Protein AF-A0A3N5V815-F1 (afdb_monomer_lite)

Sequence (294 aa):
MSTIVTRAGKGSALTYAEVDSNFTNLNTDKYQSGSTASLASLTLASALPVLSGGTGTTTSTGSGSVVFSTSPTLVTPLLGTPTSGNFSTGTFTWPTFNQNTTGTAAKWTTARTLAGNSVDGSANVAFANKFIVQGTTDTGLSGAQFLGALGTGIVKNTTTTGVLSIAVAADFPTLNQNTTGTAAGLSATLVATSGGTGQSSYAVGDLLYASTTTALSKLADVATGNALISGGVGVAPAWGKIGLTTHVSGTLPVANGGTGITSLGAGVATWLGTPSSANLLAAMTDETGTGSLV

pLDDT: mean 72.58, std 16.82, range [38.97, 98.06]

Structure (mmCIF, N/CA/C/O backbone):
data_AF-A0A3N5V815-F1
#
_entry.id   AF-A0A3N5V815-F1
#
loop_
_atom_site.group_PDB
_atom_site.id
_atom_site.type_symbol
_atom_site.label_atom_id
_atom_site.label_alt_id
_atom_site.label_comp_id
_atom_site.label_asym_id
_atom_site.label_entity_id
_atom_site.label_seq_id
_atom_site.pdbx_PDB_ins_code
_atom_site.Cartn_x
_atom_site.Cartn_y
_atom_site.Cartn_z
_atom_site.occupancy
_atom_site.B_iso_or_equiv
_atom_site.auth_seq_id
_atom_site.auth_comp_id
_atom_site.auth_asym_id
_atom_site.auth_atom_id
_atom_site.pdbx_PDB_model_num
ATOM 1 N N . MET A 1 1 ? 93.634 25.849 -139.599 1.00 53.88 1 MET A N 1
ATOM 2 C CA . MET A 1 1 ? 94.522 26.764 -138.856 1.00 53.88 1 MET A CA 1
ATOM 3 C C . MET A 1 1 ? 93.846 28.130 -138.831 1.00 53.88 1 MET A C 1
ATOM 5 O O . MET A 1 1 ? 93.850 28.815 -139.839 1.00 53.88 1 MET A O 1
ATOM 9 N N . SER A 1 2 ? 93.141 28.452 -137.746 1.00 38.97 2 SER A N 1
ATOM 10 C CA . SER A 1 2 ? 92.684 29.808 -137.416 1.00 38.97 2 SER A CA 1
ATOM 11 C C . SER A 1 2 ? 92.410 29.852 -135.912 1.00 38.97 2 SER A C 1
ATOM 13 O O . SER A 1 2 ? 91.960 28.873 -135.321 1.00 38.97 2 SER A O 1
ATOM 15 N N . THR A 1 3 ? 92.826 30.955 -135.322 1.00 39.38 3 THR A N 1
ATOM 16 C CA . THR A 1 3 ? 93.300 31.156 -133.956 1.00 39.38 3 THR A CA 1
ATOM 17 C C . THR A 1 3 ? 92.185 31.157 -132.907 1.00 39.38 3 THR A C 1
ATOM 19 O O . THR A 1 3 ? 91.185 31.854 -133.058 1.00 39.38 3 THR A O 1
ATOM 22 N N . ILE A 1 4 ? 92.389 30.430 -131.801 1.00 48.47 4 ILE A N 1
ATOM 23 C CA . ILE A 1 4 ? 91.631 30.617 -130.555 1.00 48.47 4 ILE A CA 1
ATOM 24 C C . ILE A 1 4 ? 92.023 31.985 -129.989 1.00 48.47 4 ILE A C 1
ATOM 26 O O . ILE A 1 4 ? 93.146 32.184 -129.528 1.00 48.47 4 ILE A O 1
ATOM 30 N N . VAL A 1 5 ? 91.096 32.936 -130.064 1.00 45.97 5 VAL A N 1
ATOM 31 C CA . VAL A 1 5 ? 91.230 34.269 -129.474 1.00 45.97 5 VAL A CA 1
ATOM 32 C C . VAL A 1 5 ? 90.951 34.161 -127.976 1.00 45.97 5 VAL A C 1
ATOM 34 O O . VAL A 1 5 ? 89.823 33.929 -127.542 1.00 45.97 5 VAL A O 1
ATOM 37 N N . THR A 1 6 ? 92.001 34.318 -127.174 1.00 47.00 6 THR A N 1
ATOM 38 C CA . THR A 1 6 ? 91.923 34.518 -125.726 1.00 47.00 6 THR A CA 1
ATOM 39 C C . THR A 1 6 ? 91.212 35.836 -125.417 1.00 47.00 6 THR A C 1
ATOM 41 O O . THR A 1 6 ? 91.511 36.869 -126.016 1.00 47.00 6 THR A O 1
ATOM 44 N N . ARG A 1 7 ? 90.264 35.797 -124.474 1.00 54.78 7 ARG A N 1
ATOM 45 C CA . ARG A 1 7 ? 89.456 36.945 -124.035 1.00 54.78 7 ARG A CA 1
ATOM 46 C C . ARG A 1 7 ? 90.357 38.093 -123.560 1.00 54.78 7 ARG A C 1
ATOM 48 O O . ARG A 1 7 ? 91.302 37.877 -122.806 1.00 54.78 7 ARG A O 1
ATOM 55 N N . ALA A 1 8 ? 90.049 39.298 -124.031 1.00 45.53 8 ALA A N 1
ATOM 56 C CA . ALA A 1 8 ? 90.837 40.508 -123.839 1.00 45.53 8 ALA A CA 1
ATOM 57 C C . ALA A 1 8 ? 91.117 40.816 -122.355 1.00 45.53 8 ALA A C 1
ATOM 59 O O . ALA A 1 8 ? 90.190 40.873 -121.548 1.00 45.53 8 ALA A O 1
ATOM 60 N N . GLY A 1 9 ? 92.391 41.070 -122.029 1.00 54.91 9 GLY A N 1
ATOM 61 C CA . GLY A 1 9 ? 92.762 41.839 -120.837 1.00 54.91 9 GLY A CA 1
ATOM 62 C C . GLY A 1 9 ? 93.705 41.214 -119.803 1.00 54.91 9 GLY A C 1
ATOM 63 O O . GLY A 1 9 ? 93.871 41.841 -118.763 1.00 54.91 9 GLY A O 1
ATOM 64 N N . LYS A 1 10 ? 94.345 40.051 -120.023 1.00 45.69 10 LYS A N 1
ATOM 65 C CA . LYS A 1 10 ? 95.418 39.549 -119.128 1.00 45.69 10 LYS A CA 1
ATOM 66 C C . LYS A 1 10 ? 96.510 38.776 -119.880 1.00 45.69 10 LYS A C 1
ATOM 68 O O . LYS A 1 10 ? 96.259 37.706 -120.420 1.00 45.69 10 LYS A O 1
ATOM 73 N N . GLY A 1 11 ? 97.732 39.310 -119.883 1.00 57.69 11 GLY A N 1
ATOM 74 C CA . GLY A 1 11 ? 98.932 38.691 -120.457 1.00 57.69 11 GLY A CA 1
ATOM 75 C C . GLY A 1 11 ? 99.670 37.763 -119.490 1.00 57.69 11 GLY A C 1
ATOM 76 O O . GLY A 1 11 ? 100.867 37.940 -119.302 1.00 57.69 11 GLY A O 1
ATOM 77 N N . SER A 1 12 ? 98.970 36.814 -118.859 1.00 58.09 12 SER A N 1
ATOM 78 C CA . SER A 1 12 ? 99.536 35.617 -118.203 1.00 58.09 12 SER A CA 1
ATOM 79 C C . SER A 1 12 ? 98.411 34.629 -117.865 1.00 58.09 12 SER A C 1
ATOM 81 O O . SER A 1 12 ? 97.316 35.046 -117.482 1.00 58.09 12 SER A O 1
ATOM 83 N N . ALA A 1 13 ? 98.661 33.328 -118.043 1.00 55.66 13 ALA A N 1
ATOM 84 C CA . ALA A 1 13 ? 97.730 32.264 -117.669 1.00 55.66 13 ALA A CA 1
ATOM 85 C C . ALA A 1 13 ? 97.576 32.216 -116.140 1.00 55.66 13 ALA A C 1
ATOM 87 O O . ALA A 1 13 ? 98.580 32.247 -115.433 1.00 55.66 13 ALA A O 1
ATOM 88 N N . LEU A 1 14 ? 96.337 32.142 -115.643 1.00 49.44 14 LEU A N 1
ATOM 89 C CA . LEU A 1 14 ? 96.064 31.996 -114.211 1.00 49.44 14 LEU A CA 1
ATOM 90 C C . LEU A 1 14 ? 96.695 30.694 -113.712 1.00 49.44 14 LEU A C 1
ATOM 92 O O . LEU A 1 14 ? 96.420 29.616 -114.245 1.00 49.44 14 LEU A O 1
ATOM 96 N N . THR A 1 15 ? 97.557 30.804 -112.709 1.00 56.69 15 THR A N 1
ATOM 97 C CA . THR A 1 15 ? 98.166 29.647 -112.052 1.00 56.69 15 THR A CA 1
ATOM 98 C C . THR A 1 15 ? 97.130 28.980 -111.140 1.00 56.69 15 THR A C 1
ATOM 100 O O . THR A 1 15 ? 96.210 29.637 -110.657 1.00 56.69 15 THR A O 1
ATOM 103 N N . TYR A 1 16 ? 97.242 27.671 -110.885 1.00 53.97 16 TYR A N 1
ATOM 104 C CA . TYR A 1 16 ? 96.294 26.922 -110.032 1.00 53.97 16 TYR A CA 1
ATOM 105 C C . TYR A 1 16 ? 96.103 27.540 -108.627 1.00 53.97 16 TYR A C 1
ATOM 107 O O . TYR A 1 16 ? 95.085 27.294 -107.990 1.00 53.97 16 TYR A O 1
ATOM 115 N N . ALA A 1 17 ? 97.041 28.375 -108.169 1.00 52.12 17 ALA A N 1
ATOM 116 C CA . ALA A 1 17 ? 96.975 29.095 -106.899 1.00 52.12 17 ALA A CA 1
ATOM 117 C C . ALA A 1 17 ? 96.075 30.351 -106.925 1.00 52.12 17 ALA A C 1
ATOM 119 O O . ALA A 1 17 ? 95.665 30.832 -105.875 1.00 52.12 17 ALA A O 1
ATOM 120 N N . GLU A 1 18 ? 95.728 30.883 -108.101 1.00 51.41 18 GLU A N 1
ATOM 121 C CA . GLU A 1 18 ? 94.927 32.114 -108.243 1.00 51.41 18 GLU A CA 1
ATOM 122 C C . GLU A 1 18 ? 93.434 31.837 -108.491 1.00 51.41 18 GLU A C 1
ATOM 124 O O . GLU A 1 18 ? 92.628 32.763 -108.585 1.00 51.41 18 GLU A O 1
ATOM 129 N N . VAL A 1 19 ? 93.049 30.559 -108.575 1.00 52.72 19 VAL A N 1
ATOM 130 C CA . VAL A 1 19 ? 91.650 30.119 -108.687 1.00 52.72 19 VAL A CA 1
ATOM 131 C C . VAL A 1 19 ? 90.985 30.003 -107.300 1.00 52.72 19 VAL A C 1
ATOM 133 O O . VAL A 1 19 ? 89.763 30.082 -107.194 1.00 52.72 19 VAL A O 1
ATOM 136 N N . ASP A 1 20 ? 91.766 29.911 -106.221 1.00 58.34 20 ASP A N 1
ATOM 137 C CA . ASP A 1 20 ? 91.259 29.582 -104.878 1.00 58.34 20 ASP A CA 1
ATOM 138 C C . ASP A 1 20 ? 90.731 30.789 -104.071 1.00 58.34 20 ASP A C 1
ATOM 140 O O . ASP A 1 20 ? 89.934 30.638 -103.152 1.00 58.34 20 ASP A O 1
ATOM 144 N N . SER A 1 21 ? 91.056 32.028 -104.457 1.00 53.94 21 SER A N 1
ATOM 145 C CA . SER A 1 21 ? 90.542 33.219 -103.747 1.00 53.94 21 SER A CA 1
ATOM 146 C C . SER A 1 21 ? 89.126 33.644 -104.172 1.00 53.94 21 SER A C 1
ATOM 148 O O . SER A 1 21 ? 88.543 34.528 -103.549 1.00 53.94 21 SER A O 1
ATOM 150 N N . ASN A 1 22 ? 88.559 33.017 -105.211 1.00 48.09 22 ASN A N 1
ATOM 151 C CA . ASN A 1 22 ? 87.197 33.269 -105.710 1.00 48.09 22 ASN A CA 1
ATOM 152 C C . ASN A 1 22 ? 86.266 32.047 -105.586 1.00 48.09 22 ASN A C 1
ATOM 154 O O . ASN A 1 22 ? 85.143 32.069 -106.093 1.00 48.09 22 ASN A O 1
ATOM 158 N N . PHE A 1 23 ? 86.696 30.994 -104.884 1.00 52.19 23 PHE A N 1
ATOM 159 C CA . PHE A 1 23 ? 85.888 29.807 -104.599 1.00 52.19 23 PHE A CA 1
ATOM 160 C C . PHE A 1 23 ? 85.092 29.902 -103.283 1.00 52.19 23 PHE A C 1
ATOM 162 O O . PHE A 1 23 ? 84.751 28.900 -102.660 1.00 52.19 23 PHE A O 1
ATOM 169 N N . THR A 1 24 ? 84.637 31.104 -102.924 1.00 52.34 24 THR A N 1
ATOM 170 C CA . THR A 1 24 ? 83.572 31.325 -101.924 1.00 52.34 24 THR A CA 1
ATOM 171 C C . THR A 1 24 ? 82.192 30.794 -102.362 1.00 52.34 24 THR A C 1
ATOM 173 O O . THR A 1 24 ? 81.191 31.059 -101.702 1.00 52.34 24 THR A O 1
ATOM 176 N N . ASN A 1 25 ? 82.114 30.003 -103.441 1.00 53.34 25 ASN A N 1
ATOM 177 C CA . ASN A 1 25 ? 80.891 29.365 -103.937 1.00 53.34 25 ASN A CA 1
ATOM 178 C C . ASN A 1 25 ? 81.094 27.891 -104.365 1.00 53.34 25 ASN A C 1
ATOM 180 O O . ASN A 1 25 ? 80.514 27.431 -105.344 1.00 53.34 25 ASN A O 1
ATOM 184 N N . LEU A 1 26 ? 81.917 27.124 -103.641 1.00 50.31 26 LEU A N 1
ATOM 185 C CA . LEU A 1 26 ? 81.954 25.655 -103.756 1.00 50.31 26 LEU A CA 1
ATOM 186 C C . LEU A 1 26 ? 81.085 24.985 -102.689 1.00 50.31 26 LEU A C 1
ATOM 188 O O . LEU A 1 26 ? 81.593 24.257 -101.842 1.00 50.31 26 LEU A O 1
ATOM 192 N N . ASN A 1 27 ? 79.766 25.187 -102.729 1.00 56.53 27 ASN A N 1
ATOM 193 C CA . ASN A 1 27 ? 78.886 24.154 -102.160 1.00 56.53 27 ASN A CA 1
ATOM 194 C C . ASN A 1 27 ? 77.461 24.073 -102.721 1.00 56.53 27 ASN A C 1
ATOM 196 O O . ASN A 1 27 ? 76.683 23.245 -102.253 1.00 56.53 27 ASN A O 1
ATOM 200 N N . THR A 1 28 ? 77.098 24.877 -103.723 1.00 54.41 28 THR A N 1
ATOM 201 C CA . THR A 1 28 ? 75.710 24.881 -104.226 1.00 54.41 28 THR A CA 1
ATOM 202 C C . THR A 1 28 ? 75.504 23.986 -105.457 1.00 54.41 28 THR A C 1
ATOM 204 O O . THR A 1 28 ? 74.372 23.644 -105.774 1.00 54.41 28 THR A O 1
ATOM 207 N N . ASP A 1 29 ? 76.571 23.494 -106.096 1.00 51.38 29 ASP A N 1
ATOM 208 C CA . ASP A 1 29 ? 76.474 22.826 -107.410 1.00 51.38 29 ASP A CA 1
ATOM 209 C C . ASP A 1 29 ? 76.498 21.280 -107.406 1.00 51.38 29 ASP A C 1
ATOM 211 O O . ASP A 1 29 ? 76.712 20.659 -108.447 1.00 51.38 29 ASP A O 1
ATOM 215 N N . LYS A 1 30 ? 76.243 20.606 -106.271 1.00 51.03 30 LYS A N 1
ATOM 216 C CA . LYS A 1 30 ? 76.081 19.127 -106.250 1.00 51.03 30 LYS A CA 1
ATOM 217 C C . LYS A 1 30 ? 74.943 18.566 -105.391 1.00 51.03 30 LYS A C 1
ATOM 219 O O . LYS A 1 30 ? 74.869 17.351 -105.216 1.00 51.03 30 LYS A O 1
ATOM 224 N N . TYR A 1 31 ? 74.013 19.387 -104.915 1.00 54.09 31 TYR A N 1
ATOM 225 C CA . TYR A 1 31 ? 72.827 18.876 -104.219 1.00 54.09 31 TYR A CA 1
ATOM 226 C C . TYR A 1 31 ? 71.634 18.831 -105.175 1.00 54.09 31 TYR A C 1
ATOM 228 O O . TYR A 1 31 ? 70.880 19.786 -105.316 1.00 54.09 31 TYR A O 1
ATOM 236 N N . GLN A 1 32 ? 71.479 17.703 -105.869 1.00 53.97 32 GLN A N 1
ATOM 237 C CA . GLN A 1 32 ? 70.245 17.391 -106.593 1.00 53.97 32 GLN A CA 1
ATOM 238 C C . GLN A 1 32 ? 69.130 17.125 -105.572 1.00 53.97 32 GLN A C 1
ATOM 240 O O . GLN A 1 32 ? 69.378 16.521 -104.524 1.00 53.97 32 GLN A O 1
ATOM 245 N N . SER A 1 33 ? 67.911 17.601 -105.847 1.00 47.44 33 SER A N 1
ATOM 246 C CA . SER A 1 33 ? 66.779 17.444 -104.928 1.00 47.44 33 SER A CA 1
ATOM 247 C C . SER A 1 33 ? 66.552 15.959 -104.619 1.00 47.44 33 SER A C 1
ATOM 249 O O . SER A 1 33 ? 66.208 15.194 -105.519 1.00 47.44 33 SER A O 1
ATOM 251 N N . GLY A 1 34 ? 66.758 15.556 -103.363 1.00 57.66 34 GLY A N 1
ATOM 252 C CA . GLY A 1 34 ? 66.583 14.172 -102.903 1.00 57.66 34 GLY A CA 1
ATOM 253 C C . GLY A 1 34 ? 67.818 13.517 -102.273 1.00 57.66 34 GLY A C 1
ATOM 254 O O . GLY A 1 34 ? 67.676 12.466 -101.656 1.00 57.66 34 GLY A O 1
ATOM 255 N N . SER A 1 35 ? 69.006 14.122 -102.353 1.00 55.81 35 SER A N 1
ATOM 256 C CA . SER A 1 35 ? 70.199 13.608 -101.658 1.00 55.81 35 SER A CA 1
ATOM 257 C C . SER A 1 35 ? 70.239 14.047 -100.187 1.00 55.81 35 SER A C 1
ATOM 259 O O . SER A 1 35 ? 70.184 15.240 -99.891 1.00 55.81 35 SER A O 1
ATOM 261 N N . THR A 1 36 ? 70.378 13.104 -99.248 1.00 55.25 36 THR A N 1
ATOM 262 C CA . THR A 1 36 ? 70.551 13.387 -97.811 1.00 55.25 36 THR A CA 1
ATOM 263 C C . THR A 1 36 ? 71.961 13.904 -97.516 1.00 55.25 36 THR A C 1
ATOM 265 O O . THR A 1 36 ? 72.937 13.176 -97.696 1.00 55.25 36 THR A O 1
ATOM 268 N N . ALA A 1 37 ? 72.082 15.140 -97.029 1.00 61.66 37 ALA A N 1
ATOM 269 C CA . ALA A 1 37 ? 73.346 15.681 -96.533 1.00 61.66 37 ALA A CA 1
ATOM 270 C C . ALA A 1 37 ? 73.619 15.167 -95.105 1.00 61.66 37 ALA A C 1
ATOM 272 O O . ALA A 1 37 ? 72.864 15.465 -94.183 1.00 61.66 37 ALA A O 1
ATOM 273 N N . SER A 1 38 ? 74.694 14.398 -94.917 1.00 59.97 38 SER A N 1
ATOM 274 C CA . SER A 1 38 ? 75.183 13.984 -93.594 1.00 59.97 38 SER A CA 1
ATOM 275 C C . SER A 1 38 ? 76.309 14.920 -93.159 1.00 59.97 38 SER A C 1
ATOM 277 O O . SER A 1 38 ? 77.405 14.868 -93.714 1.00 59.97 38 SER A O 1
ATOM 279 N N . LEU A 1 39 ? 76.049 15.768 -92.167 1.00 66.00 39 LEU A N 1
ATOM 280 C CA . LEU A 1 39 ? 77.040 16.652 -91.547 1.00 66.00 39 LEU A CA 1
ATOM 281 C C . LEU A 1 39 ? 77.446 16.059 -90.192 1.00 66.00 39 LEU A C 1
ATOM 283 O O . LEU A 1 39 ? 76.579 15.675 -89.412 1.00 66.00 39 LEU A O 1
ATOM 287 N N . ALA A 1 40 ? 78.747 15.987 -89.896 1.00 66.12 40 ALA A N 1
ATOM 288 C CA . ALA A 1 40 ? 79.231 15.453 -88.616 1.00 66.12 40 ALA A CA 1
ATOM 289 C C . ALA A 1 40 ? 78.869 16.359 -87.422 1.00 66.12 40 ALA A C 1
ATOM 291 O O . ALA A 1 40 ? 78.601 15.873 -86.326 1.00 66.12 40 ALA A O 1
ATOM 292 N N . SER A 1 41 ? 78.834 17.674 -87.633 1.00 66.56 41 SER A N 1
ATOM 293 C CA . SER A 1 41 ? 78.304 18.646 -86.681 1.00 66.56 41 SER A CA 1
ATOM 294 C C . SER A 1 41 ? 77.838 19.897 -87.423 1.00 66.56 41 SER A C 1
ATOM 296 O O . SER A 1 41 ? 78.368 20.249 -88.478 1.00 66.56 41 SER A O 1
ATOM 298 N N . LEU A 1 42 ? 76.819 20.558 -86.878 1.00 71.50 42 LEU A N 1
ATOM 299 C CA . LEU A 1 42 ? 76.300 21.824 -87.379 1.00 71.50 42 LEU A CA 1
ATOM 300 C C . LEU A 1 42 ? 76.260 22.807 -86.207 1.00 71.50 42 LEU A C 1
ATOM 302 O O . LEU A 1 42 ? 75.493 22.619 -85.265 1.00 71.50 42 LEU A O 1
ATOM 306 N N . THR A 1 43 ? 77.092 23.843 -86.257 1.00 72.69 43 THR A N 1
ATOM 307 C CA . THR A 1 43 ? 77.094 24.924 -85.263 1.00 72.69 43 THR A CA 1
ATOM 308 C C . THR A 1 43 ? 76.235 26.065 -85.791 1.00 72.69 43 THR A C 1
ATOM 310 O O . THR A 1 43 ? 76.543 26.629 -86.839 1.00 72.69 43 THR A O 1
ATOM 313 N N . LEU A 1 44 ? 75.156 26.410 -85.086 1.00 69.75 44 LEU A N 1
ATOM 314 C CA . LEU A 1 44 ? 74.264 27.507 -85.461 1.00 69.75 44 LEU A CA 1
ATOM 315 C C . LEU A 1 44 ? 74.407 28.670 -84.487 1.00 69.75 44 LEU A C 1
ATOM 317 O O . LEU A 1 44 ? 74.639 28.473 -83.297 1.00 69.75 44 LEU A O 1
ATOM 321 N N . ALA A 1 45 ? 74.192 29.883 -84.990 1.00 69.31 45 ALA A N 1
ATOM 322 C CA . ALA A 1 45 ? 74.126 31.084 -84.161 1.00 69.31 45 ALA A CA 1
ATOM 323 C C . ALA A 1 45 ? 72.853 31.149 -83.285 1.00 69.31 45 ALA A C 1
ATOM 325 O O . ALA A 1 45 ? 72.815 31.906 -82.319 1.00 69.31 45 ALA A O 1
ATOM 326 N N . SER A 1 46 ? 71.815 30.366 -83.603 1.00 63.66 46 SER A N 1
ATOM 327 C CA . SER A 1 46 ? 70.559 30.252 -82.849 1.00 63.66 46 SER A CA 1
ATOM 328 C C . SER A 1 46 ? 69.981 28.833 -82.948 1.00 63.66 46 SER A C 1
ATOM 330 O O . SER A 1 46 ? 70.358 28.057 -83.827 1.00 63.66 46 SER A O 1
ATOM 332 N N . ALA A 1 47 ? 69.087 28.459 -82.029 1.00 66.69 47 ALA A N 1
ATOM 333 C CA . ALA A 1 47 ? 68.508 27.116 -81.998 1.00 66.69 47 ALA A CA 1
ATOM 334 C C . ALA A 1 47 ? 67.648 26.825 -83.250 1.00 66.69 47 ALA A C 1
ATOM 336 O O . ALA A 1 47 ? 66.861 27.672 -83.675 1.00 66.69 47 ALA A O 1
ATOM 337 N N . LEU A 1 48 ? 67.770 25.621 -83.831 1.00 66.44 48 LEU A N 1
ATOM 338 C CA . LEU A 1 48 ? 66.910 25.184 -84.942 1.00 66.44 48 LEU A CA 1
ATOM 339 C C . LEU A 1 48 ? 65.442 25.055 -84.484 1.00 66.44 48 LEU A C 1
ATOM 341 O O . LEU A 1 48 ? 65.203 24.471 -83.428 1.00 66.44 48 LEU A O 1
ATOM 345 N N . PRO A 1 49 ? 64.451 25.471 -85.292 1.00 64.69 49 PRO A N 1
ATOM 346 C CA . PRO A 1 49 ? 63.036 25.226 -85.009 1.00 64.69 49 PRO A CA 1
ATOM 347 C C . PRO A 1 49 ? 62.693 23.727 -84.917 1.00 64.69 49 PRO A C 1
ATOM 349 O O . PRO A 1 49 ? 63.235 22.914 -85.670 1.00 64.69 49 PRO A O 1
ATOM 352 N N . VAL A 1 50 ? 61.724 23.375 -84.061 1.00 63.91 50 VAL A N 1
ATOM 353 C CA . VAL A 1 50 ? 61.271 21.986 -83.802 1.00 63.91 50 VAL A CA 1
ATOM 354 C C . VAL A 1 50 ? 60.840 21.248 -85.075 1.00 63.91 50 VAL A C 1
ATOM 356 O O . VAL A 1 50 ? 61.137 20.067 -85.240 1.00 63.91 50 VAL A O 1
ATOM 359 N N . LEU A 1 51 ? 60.203 21.952 -86.016 1.00 58.06 51 LEU A N 1
ATOM 360 C CA . LEU A 1 51 ? 59.724 21.370 -87.276 1.00 58.06 51 LEU A CA 1
ATOM 361 C C . LEU A 1 51 ? 60.862 20.896 -88.204 1.00 58.06 51 LEU A C 1
ATOM 363 O O . LEU A 1 51 ? 60.637 20.040 -89.053 1.00 58.06 51 LEU A O 1
ATOM 367 N N . SER A 1 52 ? 62.085 21.399 -88.013 1.00 60.38 52 SER A N 1
ATOM 368 C CA . SER A 1 52 ? 63.266 21.051 -88.819 1.00 60.38 52 SER A CA 1
ATOM 369 C C . SER A 1 52 ? 64.215 20.081 -88.099 1.00 60.38 52 SER A C 1
ATOM 371 O O . SER A 1 52 ? 65.407 20.051 -88.397 1.00 60.38 52 SER A O 1
ATOM 373 N N . GLY A 1 53 ? 63.717 19.323 -87.110 1.00 64.69 53 GLY A N 1
ATOM 374 C CA . GLY A 1 53 ? 64.529 18.412 -86.288 1.00 64.69 53 GLY A CA 1
ATOM 375 C C . GLY A 1 53 ? 65.434 19.125 -85.278 1.00 64.69 53 GLY A C 1
ATOM 376 O O . GLY A 1 53 ? 66.277 18.500 -84.638 1.00 64.69 53 GLY A O 1
ATOM 377 N N . GLY A 1 54 ? 65.259 20.438 -85.123 1.00 67.75 54 GLY A N 1
ATOM 378 C CA . GLY A 1 54 ? 65.945 21.224 -84.120 1.00 67.75 54 GLY A CA 1
ATOM 379 C C . GLY A 1 54 ? 65.411 20.961 -82.731 1.00 67.75 54 GLY A C 1
ATOM 380 O O . GLY A 1 54 ? 64.211 21.038 -82.499 1.00 67.75 54 GLY A O 1
ATOM 381 N N . THR A 1 55 ? 66.287 20.719 -81.763 1.00 63.84 55 THR A N 1
ATOM 382 C CA . THR A 1 55 ? 65.855 20.633 -80.363 1.00 63.84 55 THR A CA 1
ATOM 383 C C . THR A 1 55 ? 65.468 21.994 -79.775 1.00 63.84 55 THR A C 1
ATOM 385 O O . THR A 1 55 ? 64.950 22.012 -78.664 1.00 63.84 55 THR A O 1
ATOM 388 N N . GLY A 1 56 ? 65.685 23.101 -80.512 1.00 55.31 56 GLY A N 1
ATOM 389 C CA . GLY A 1 56 ? 64.963 24.385 -80.473 1.00 55.31 56 GLY A CA 1
ATOM 390 C C . GLY A 1 56 ? 64.807 25.171 -79.174 1.00 55.31 56 GLY A C 1
ATOM 391 O O . GLY A 1 56 ? 64.414 26.328 -79.264 1.00 55.31 56 GLY A O 1
ATOM 392 N N . THR A 1 57 ? 65.152 24.604 -78.014 1.00 54.38 57 THR A N 1
ATOM 393 C CA . THR A 1 57 ? 64.774 25.005 -76.639 1.00 54.38 57 THR A CA 1
ATOM 394 C C . THR A 1 57 ? 63.281 24.815 -76.316 1.00 54.38 57 THR A C 1
ATOM 396 O O . THR A 1 57 ? 62.446 24.884 -77.210 1.00 54.38 57 THR A O 1
ATOM 399 N N . THR A 1 58 ? 62.821 24.596 -75.074 1.00 52.84 58 THR A N 1
ATOM 400 C CA . THR A 1 58 ? 63.354 23.879 -73.875 1.00 52.84 58 THR A CA 1
ATOM 401 C C . THR A 1 58 ? 62.206 23.317 -72.997 1.00 52.84 58 THR A C 1
ATOM 403 O O . THR A 1 58 ? 62.483 22.554 -72.077 1.00 52.84 58 THR A O 1
ATOM 406 N N . THR A 1 59 ? 60.928 23.609 -73.289 1.00 49.06 59 THR A N 1
ATOM 407 C CA . THR A 1 59 ? 59.735 22.882 -72.803 1.00 49.06 59 THR A CA 1
ATOM 408 C C . THR A 1 59 ? 58.622 22.946 -73.860 1.00 49.06 59 THR A C 1
ATOM 410 O O . THR A 1 59 ? 58.268 24.022 -74.331 1.00 49.06 59 THR A O 1
ATOM 413 N N . SER A 1 60 ? 58.061 21.798 -74.252 1.00 52.34 60 SER A N 1
ATOM 414 C CA . SER A 1 60 ? 56.895 21.715 -75.147 1.00 52.34 60 SER A CA 1
ATOM 415 C C . SER A 1 60 ? 55.862 20.765 -74.550 1.00 52.34 60 SER A C 1
ATOM 417 O O . SER A 1 60 ? 56.226 19.742 -73.967 1.00 52.34 60 SER A O 1
ATOM 419 N N . THR A 1 61 ? 54.580 21.081 -74.714 1.00 54.75 61 THR A N 1
ATOM 420 C CA . THR A 1 61 ? 53.475 20.226 -74.275 1.00 54.75 61 THR A CA 1
ATOM 421 C C . THR A 1 61 ? 52.413 20.140 -75.364 1.00 54.75 61 THR A C 1
ATOM 423 O O . THR A 1 61 ? 51.876 21.169 -75.763 1.00 54.75 61 THR A O 1
ATOM 426 N N . GLY A 1 62 ? 52.074 18.914 -75.785 1.00 54.62 62 GLY A N 1
ATOM 427 C CA . GLY A 1 62 ? 50.960 18.622 -76.698 1.00 54.62 62 GLY A CA 1
ATOM 428 C C . GLY A 1 62 ? 51.395 18.130 -78.082 1.00 54.62 62 GLY A C 1
ATOM 429 O O . GLY A 1 62 ? 51.662 18.929 -78.968 1.00 54.62 62 GLY A O 1
ATOM 430 N N . SER A 1 63 ? 51.462 16.798 -78.222 1.00 54.00 63 SER A N 1
ATOM 431 C CA . SER A 1 63 ? 51.675 15.990 -79.444 1.00 54.00 63 SER A CA 1
ATOM 432 C C . SER A 1 63 ? 52.629 16.565 -80.499 1.00 54.00 63 SER A C 1
ATOM 434 O O . SER A 1 63 ? 52.264 16.774 -81.654 1.00 54.00 63 SER A O 1
ATOM 436 N N . GLY A 1 64 ? 53.878 16.744 -80.067 1.0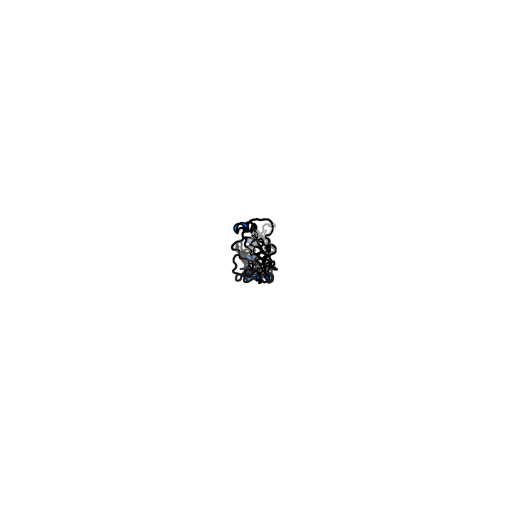0 54.41 64 GLY A N 1
ATOM 437 C CA . GLY A 1 64 ? 55.036 17.053 -80.899 1.00 54.41 64 GLY A CA 1
ATOM 438 C C . GLY A 1 64 ? 56.209 17.529 -80.041 1.00 54.41 64 GLY A 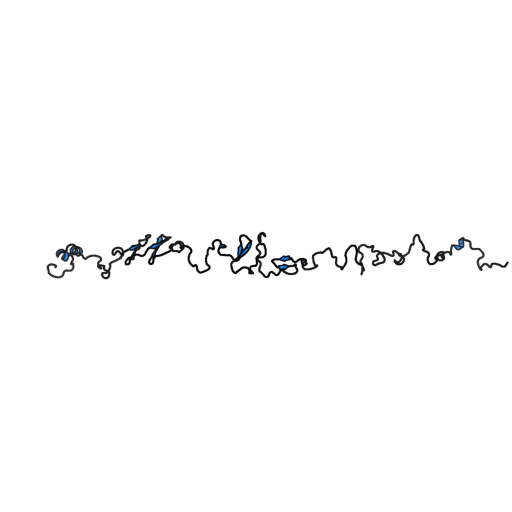C 1
ATOM 439 O O . GLY A 1 64 ? 56.554 18.698 -80.116 1.00 54.41 64 GLY A O 1
ATOM 440 N N . SER A 1 65 ? 56.795 16.620 -79.242 1.00 52.97 65 SER A N 1
ATOM 441 C CA . SER A 1 65 ? 57.932 16.795 -78.305 1.00 52.97 65 SER A CA 1
ATOM 442 C C . SER A 1 65 ? 57.566 16.634 -76.817 1.00 52.97 65 SER A C 1
ATOM 444 O O . SER A 1 65 ? 56.509 17.047 -76.343 1.00 52.97 65 SER A O 1
ATOM 446 N N . VAL A 1 66 ? 58.443 15.916 -76.119 1.00 59.34 66 VAL A N 1
ATOM 447 C CA . VAL A 1 66 ? 58.280 15.271 -74.809 1.00 59.34 66 VAL A CA 1
ATOM 448 C C . VAL A 1 66 ? 58.307 16.293 -73.661 1.00 59.34 66 VAL A C 1
ATOM 450 O O . VAL A 1 66 ? 58.997 17.310 -73.727 1.00 59.34 66 VAL A O 1
ATOM 453 N N . VAL A 1 67 ? 57.573 16.011 -72.582 1.00 60.97 67 VAL A N 1
ATOM 454 C CA . VAL A 1 67 ? 57.537 16.842 -71.368 1.00 60.97 67 VAL A CA 1
ATOM 455 C C . VAL A 1 67 ? 58.739 16.501 -70.482 1.00 60.97 67 VAL A C 1
ATOM 457 O O . VAL A 1 67 ? 58.760 15.443 -69.859 1.00 60.97 67 VAL A O 1
ATOM 460 N N . PHE A 1 68 ? 59.743 17.380 -70.426 1.00 55.53 68 PHE A N 1
ATOM 461 C CA . PHE A 1 68 ? 61.015 17.118 -69.727 1.00 55.53 68 PHE A CA 1
ATOM 462 C C . PHE A 1 68 ? 61.290 18.000 -68.486 1.00 55.53 68 PHE A C 1
ATOM 464 O O . PHE A 1 68 ? 62.369 17.901 -67.909 1.00 55.53 68 PHE A O 1
ATOM 471 N N . SER A 1 69 ? 60.359 18.856 -68.040 1.00 59.22 69 SER A N 1
ATOM 472 C CA . SER A 1 69 ? 60.554 19.731 -66.862 1.00 59.22 69 SER A CA 1
ATOM 473 C C . SER A 1 69 ? 59.908 19.186 -65.579 1.00 59.22 69 SER A C 1
ATOM 475 O O . SER A 1 69 ? 58.824 18.610 -65.640 1.00 59.22 69 SER A O 1
ATOM 477 N N . THR A 1 70 ? 60.497 19.442 -64.405 1.00 56.06 70 THR A N 1
ATOM 478 C CA . THR A 1 70 ? 59.848 19.275 -63.087 1.00 56.06 70 THR A CA 1
ATOM 479 C C . THR A 1 70 ? 58.776 20.358 -62.884 1.00 56.06 70 THR A C 1
ATOM 481 O O . THR A 1 70 ? 59.074 21.543 -62.988 1.00 56.06 70 THR A O 1
ATOM 484 N N . SER A 1 71 ? 57.530 19.958 -62.596 1.00 60.16 71 SER A N 1
ATOM 485 C CA . SER A 1 71 ? 56.353 20.840 -62.408 1.00 60.16 71 SER A CA 1
ATOM 486 C C . SER A 1 71 ? 55.928 21.692 -63.628 1.00 60.16 71 SER A C 1
ATOM 488 O O . SER A 1 71 ? 55.805 22.912 -63.508 1.00 60.16 71 SER A O 1
ATOM 490 N N . PRO A 1 72 ? 55.662 21.094 -64.807 1.00 67.94 72 PRO A N 1
ATOM 491 C CA . PRO A 1 72 ? 55.123 21.828 -65.951 1.00 67.94 72 PRO A CA 1
ATOM 492 C C . PRO A 1 72 ? 53.684 22.293 -65.678 1.00 67.94 72 PRO A C 1
ATOM 494 O O . PRO A 1 72 ? 52.857 21.528 -65.181 1.00 67.94 72 PRO A O 1
ATOM 497 N N . THR A 1 73 ? 53.346 23.520 -66.071 1.00 67.12 73 THR A N 1
ATOM 498 C CA . THR A 1 73 ? 51.955 23.977 -66.171 1.00 67.12 73 THR A CA 1
ATOM 499 C C . THR A 1 73 ? 51.397 23.615 -67.547 1.00 67.12 73 THR A C 1
ATOM 501 O O . THR A 1 73 ? 51.854 24.115 -68.571 1.00 67.12 73 THR A O 1
ATOM 504 N N . LEU A 1 74 ? 50.403 22.727 -67.587 1.00 68.81 74 LEU A N 1
ATOM 505 C CA . LEU A 1 74 ? 49.718 22.337 -68.821 1.00 68.81 74 LEU A CA 1
ATOM 506 C C . LEU A 1 74 ? 48.439 23.166 -68.987 1.00 68.81 74 LEU A C 1
ATOM 508 O O . LEU A 1 74 ? 47.536 23.077 -68.157 1.00 68.81 74 LEU A O 1
ATOM 512 N N . VAL A 1 75 ? 48.332 23.937 -70.071 1.00 57.88 75 VAL A N 1
ATOM 513 C CA . VAL A 1 75 ? 47.109 24.684 -70.409 1.00 57.88 75 VAL A CA 1
ATOM 514 C C . VAL A 1 75 ? 46.324 23.888 -71.455 1.00 57.88 75 VAL A C 1
ATOM 516 O O . VAL A 1 75 ? 46.798 23.669 -72.565 1.00 57.88 75 VAL A O 1
ATOM 519 N N . THR A 1 76 ? 45.130 23.415 -71.086 1.00 60.47 76 THR A N 1
ATOM 520 C CA . THR A 1 76 ? 44.221 22.588 -71.920 1.00 60.47 76 THR A CA 1
ATOM 521 C C . THR A 1 76 ? 44.803 21.291 -72.524 1.00 60.47 76 THR A C 1
ATOM 523 O O . THR A 1 76 ? 44.546 20.989 -73.688 1.00 60.47 76 THR A O 1
ATOM 526 N N . PRO A 1 77 ? 45.572 20.472 -71.783 1.00 65.69 77 PRO A N 1
ATOM 527 C CA . PRO A 1 77 ? 46.056 19.201 -72.319 1.00 65.69 77 PRO A CA 1
ATOM 528 C C . PRO A 1 77 ? 44.896 18.224 -72.586 1.00 65.69 77 PRO A C 1
ATOM 530 O O . PRO A 1 77 ? 44.097 17.930 -71.696 1.00 65.69 77 PRO A O 1
ATOM 533 N N . LEU A 1 78 ? 44.834 17.656 -73.792 1.00 68.06 78 LEU A N 1
ATOM 534 C CA . LEU A 1 78 ? 43.968 16.514 -74.086 1.00 68.06 78 LEU A CA 1
ATOM 535 C C . LEU A 1 78 ? 44.721 15.225 -73.712 1.00 68.06 78 LEU A C 1
ATOM 537 O O . LEU A 1 78 ? 45.432 14.655 -74.532 1.00 68.06 78 LEU A O 1
ATOM 541 N N . LEU A 1 79 ? 44.627 14.797 -72.449 1.00 58.88 79 LEU A N 1
ATOM 542 C CA . LEU A 1 79 ? 45.430 13.686 -71.902 1.00 58.88 79 LEU A CA 1
ATOM 543 C C . LEU A 1 79 ? 44.965 12.271 -72.305 1.00 58.88 79 LEU A C 1
ATOM 545 O O . LEU A 1 79 ? 45.607 11.295 -71.920 1.00 58.88 79 LEU A O 1
ATOM 549 N N . GLY A 1 80 ? 43.871 12.130 -73.062 1.00 62.00 80 GLY A N 1
ATOM 550 C CA . GLY A 1 80 ? 43.243 10.823 -73.296 1.00 62.00 80 GLY A CA 1
ATOM 551 C C . GLY A 1 80 ? 42.869 10.111 -71.984 1.00 62.00 80 GLY A C 1
ATOM 552 O O . GLY A 1 80 ? 42.816 10.731 -70.922 1.00 62.00 80 GLY A O 1
ATOM 553 N N . THR A 1 81 ? 42.597 8.805 -72.041 1.00 55.56 81 THR A N 1
ATOM 554 C CA . THR A 1 81 ? 42.419 7.969 -70.841 1.00 55.56 81 THR A CA 1
ATOM 555 C C . THR A 1 81 ? 43.783 7.402 -70.425 1.00 55.56 81 THR A C 1
ATOM 557 O O . THR A 1 81 ? 44.295 6.523 -71.119 1.00 55.56 81 THR A O 1
ATOM 560 N N . PRO A 1 82 ? 44.416 7.873 -69.336 1.00 55.50 82 PRO A N 1
ATOM 561 C CA . PRO A 1 82 ? 45.699 7.332 -68.889 1.00 55.50 82 PRO A CA 1
ATOM 562 C C . PRO A 1 82 ? 45.591 5.847 -68.502 1.00 55.50 82 PRO A C 1
ATOM 564 O O . PRO A 1 82 ? 44.744 5.456 -67.700 1.00 55.50 82 PRO A O 1
ATOM 567 N N . THR A 1 83 ? 46.481 5.012 -69.044 1.00 57.31 83 THR A N 1
ATOM 568 C CA . THR A 1 83 ? 46.526 3.555 -68.813 1.00 57.31 83 THR A CA 1
ATOM 569 C C . THR A 1 83 ? 47.218 3.143 -67.508 1.00 57.31 83 THR A C 1
ATOM 571 O O . THR A 1 83 ? 47.100 1.989 -67.110 1.00 57.31 83 THR A O 1
ATOM 574 N N . SER A 1 84 ? 47.885 4.062 -66.797 1.00 59.31 84 SER A N 1
ATOM 575 C CA . SER A 1 84 ? 48.527 3.793 -65.494 1.00 59.31 84 SER A CA 1
ATOM 576 C C . SER A 1 84 ? 47.991 4.647 -64.336 1.00 59.31 84 SER A C 1
ATOM 578 O O . SER A 1 84 ? 48.697 4.916 -63.369 1.00 59.31 84 SER A O 1
ATOM 580 N N . GLY A 1 85 ? 46.728 5.059 -64.412 1.00 55.22 85 GLY A N 1
ATOM 581 C CA . GLY A 1 85 ? 46.020 5.700 -63.307 1.00 55.22 85 GLY A CA 1
ATOM 582 C C . GLY A 1 85 ? 44.684 6.220 -63.800 1.00 55.22 85 GLY A C 1
ATOM 583 O O . GLY A 1 85 ? 44.656 7.208 -64.515 1.00 55.22 85 GLY A O 1
ATOM 584 N N . ASN A 1 86 ? 43.590 5.535 -63.468 1.00 53.91 86 ASN A N 1
ATOM 585 C CA . ASN A 1 86 ? 42.241 5.886 -63.912 1.00 53.91 86 ASN A CA 1
ATOM 586 C C . ASN A 1 86 ? 41.909 7.357 -63.588 1.00 53.91 86 ASN A C 1
ATOM 588 O O . ASN A 1 86 ? 41.700 7.711 -62.430 1.00 53.91 86 ASN A O 1
ATOM 592 N N . PHE A 1 87 ? 41.842 8.192 -64.625 1.00 56.31 87 PHE A N 1
ATOM 593 C CA . PHE A 1 87 ? 41.500 9.613 -64.548 1.00 56.31 87 PHE A CA 1
ATOM 594 C C . PHE A 1 87 ? 40.230 9.893 -65.363 1.00 56.31 87 PHE A C 1
ATOM 596 O O . PHE A 1 87 ? 40.217 10.738 -66.252 1.00 56.31 87 PHE A O 1
ATOM 603 N N . SER A 1 88 ? 39.157 9.133 -65.123 1.00 51.22 88 SER A N 1
ATOM 604 C CA . SER A 1 88 ? 37.974 9.197 -65.991 1.00 51.22 88 SER A CA 1
ATOM 605 C C . SER A 1 88 ? 36.992 10.346 -65.709 1.00 51.22 88 SER A C 1
ATOM 607 O O . SER A 1 88 ? 36.055 10.488 -66.490 1.00 51.22 88 SER A O 1
ATOM 609 N N . THR A 1 89 ? 37.138 11.183 -64.671 1.00 52.53 89 THR A N 1
ATOM 610 C CA . THR A 1 89 ? 36.137 12.258 -64.426 1.00 52.53 89 THR A CA 1
ATOM 611 C C . THR A 1 89 ? 36.657 13.563 -63.809 1.00 52.53 89 THR A C 1
ATOM 613 O O . THR A 1 89 ? 35.860 14.361 -63.327 1.00 52.53 89 THR A O 1
ATOM 616 N N . GLY A 1 90 ? 37.966 13.837 -63.798 1.00 50.59 90 GLY A N 1
ATOM 617 C CA . GLY A 1 90 ? 38.475 15.104 -63.235 1.00 50.59 90 GLY A CA 1
ATOM 618 C C . GLY A 1 90 ? 38.328 15.239 -61.710 1.00 50.59 90 GLY A C 1
ATOM 619 O O . GLY A 1 90 ? 38.557 16.307 -61.152 1.00 50.59 90 GLY A O 1
ATOM 620 N N . THR A 1 91 ? 38.010 14.148 -61.019 1.00 52.56 91 THR A N 1
ATOM 621 C CA . THR A 1 91 ? 38.085 14.024 -59.563 1.00 52.56 91 THR A CA 1
ATOM 622 C C . THR A 1 91 ? 39.044 12.897 -59.231 1.00 52.56 91 THR A C 1
ATOM 624 O O . THR A 1 91 ? 38.935 11.807 -59.789 1.00 52.56 91 THR A O 1
ATOM 627 N N . PHE A 1 92 ? 39.981 13.147 -58.319 1.00 55.12 92 PHE A N 1
ATOM 628 C CA . PHE A 1 92 ? 40.858 12.114 -57.783 1.00 55.12 92 PHE A CA 1
ATOM 629 C C . PHE A 1 92 ? 40.006 11.124 -56.976 1.00 55.12 92 PHE A C 1
ATOM 631 O O . PHE A 1 92 ? 39.763 11.320 -55.786 1.00 55.12 92 PHE A O 1
ATOM 638 N N . THR A 1 93 ? 39.514 10.061 -57.608 1.00 50.09 93 THR A N 1
ATOM 639 C CA . THR A 1 93 ? 38.878 8.959 -56.885 1.00 50.09 93 THR A CA 1
ATOM 640 C C . THR A 1 93 ? 39.986 8.041 -56.372 1.00 50.09 93 THR A C 1
ATOM 642 O O . THR A 1 93 ? 40.297 7.014 -56.970 1.00 50.09 93 THR A O 1
ATOM 645 N N . TRP A 1 94 ? 40.592 8.420 -55.237 1.00 53.25 94 TRP A N 1
ATOM 646 C CA . TRP A 1 94 ? 41.190 7.447 -54.310 1.00 53.25 94 TRP A CA 1
ATOM 647 C C . TRP A 1 94 ? 40.157 6.331 -54.103 1.00 53.25 94 TRP A C 1
ATOM 649 O O . TRP A 1 94 ? 38.972 6.677 -54.100 1.00 53.25 94 TRP A O 1
ATOM 659 N N . PRO A 1 95 ? 40.531 5.044 -53.947 1.00 55.47 95 PRO A N 1
ATOM 660 C CA . PRO A 1 95 ? 39.572 3.954 -53.770 1.00 55.47 95 PRO A CA 1
ATOM 661 C C . PRO A 1 95 ? 38.681 4.281 -52.569 1.00 55.47 95 PRO A C 1
ATOM 663 O O . PRO A 1 95 ? 39.085 4.145 -51.421 1.00 55.47 95 PRO A O 1
ATOM 666 N N . THR A 1 96 ? 37.527 4.863 -52.890 1.00 53.47 96 THR A N 1
ATOM 667 C CA . THR A 1 96 ? 36.534 5.487 -52.019 1.00 53.47 96 THR A CA 1
ATOM 668 C C . THR A 1 96 ? 37.091 6.038 -50.706 1.00 53.47 96 THR A C 1
ATOM 670 O O . THR A 1 96 ? 37.069 5.366 -49.675 1.00 53.47 96 THR A O 1
ATOM 673 N N . PHE A 1 97 ? 37.472 7.314 -50.683 1.00 55.59 97 PHE A N 1
ATOM 674 C CA . PHE A 1 97 ? 37.290 8.056 -49.441 1.00 55.59 97 PHE A CA 1
ATOM 675 C C . PHE A 1 97 ? 35.774 8.033 -49.183 1.00 55.59 97 PHE A C 1
ATOM 677 O O . PHE A 1 97 ? 35.023 8.712 -49.876 1.00 55.59 97 PHE A O 1
ATOM 684 N N . ASN A 1 98 ? 35.286 7.175 -48.281 1.00 56.72 98 ASN A N 1
ATOM 685 C CA . ASN A 1 98 ? 33.879 7.140 -47.858 1.00 56.72 98 ASN A CA 1
ATOM 686 C C . ASN A 1 98 ? 33.549 8.390 -47.017 1.00 56.72 98 ASN A C 1
ATOM 688 O O . ASN A 1 98 ? 33.071 8.310 -45.890 1.00 56.72 98 ASN A O 1
ATOM 692 N N . GLN A 1 99 ? 33.908 9.563 -47.519 1.00 56.94 99 GLN A N 1
ATOM 693 C CA . GLN A 1 99 ? 33.557 10.844 -46.948 1.00 56.94 99 GLN A CA 1
ATOM 694 C C . GLN A 1 99 ? 33.175 11.726 -48.124 1.00 56.94 99 GLN A C 1
ATOM 696 O O . GLN A 1 99 ? 34.006 12.075 -48.964 1.00 56.94 99 GLN A O 1
ATOM 701 N N . ASN A 1 100 ? 31.887 12.044 -48.193 1.00 57.00 100 ASN A N 1
ATOM 702 C CA . ASN A 1 100 ? 31.433 13.120 -49.043 1.00 57.00 100 ASN A CA 1
ATOM 703 C C . ASN A 1 100 ? 32.023 14.430 -48.505 1.00 57.00 100 ASN A C 1
ATOM 705 O O . ASN A 1 100 ? 31.989 14.714 -47.306 1.00 57.00 100 ASN A O 1
ATOM 709 N N . THR A 1 101 ? 32.609 15.184 -49.419 1.00 64.69 101 THR A N 1
ATOM 710 C CA . THR A 1 101 ? 33.279 16.457 -49.216 1.00 64.69 101 THR A CA 1
ATOM 711 C C . THR A 1 101 ? 32.300 17.478 -48.622 1.00 64.69 101 THR A C 1
ATOM 713 O O . THR A 1 101 ? 31.234 17.731 -49.172 1.00 64.69 101 THR A O 1
ATOM 716 N N . THR A 1 102 ? 32.676 18.053 -47.478 1.00 58.16 102 THR A N 1
ATOM 717 C CA . THR A 1 102 ? 32.060 19.238 -46.851 1.00 58.16 102 THR A CA 1
ATOM 718 C C . THR A 1 102 ? 30.584 19.101 -46.428 1.00 58.16 102 THR A C 1
ATOM 720 O O . THR A 1 102 ? 29.700 19.750 -46.980 1.00 58.16 102 THR A O 1
ATOM 723 N N . GLY A 1 103 ? 30.318 18.343 -45.354 1.00 60.09 103 GLY A N 1
ATOM 724 C CA . GLY A 1 103 ? 29.279 18.755 -44.390 1.00 60.09 103 GLY A CA 1
ATOM 725 C C . GLY A 1 103 ? 28.313 17.705 -43.830 1.00 60.09 103 GLY A C 1
ATOM 726 O O . GLY A 1 103 ? 27.662 18.005 -42.837 1.00 60.09 103 GLY A O 1
ATOM 727 N N . THR A 1 104 ? 28.208 16.490 -44.379 1.00 63.72 104 THR A N 1
ATOM 728 C CA . THR A 1 104 ? 27.371 15.417 -43.789 1.00 63.72 104 THR A CA 1
ATOM 729 C C . THR A 1 104 ? 27.975 14.028 -44.004 1.00 63.72 104 THR A C 1
ATOM 731 O O . THR A 1 104 ? 28.689 13.795 -44.980 1.00 63.72 104 THR A O 1
ATOM 734 N N . ALA A 1 105 ? 27.724 13.107 -43.065 1.00 63.56 105 ALA A N 1
ATOM 735 C CA . ALA A 1 105 ? 28.209 11.730 -43.139 1.00 63.56 105 ALA A CA 1
ATOM 736 C C . ALA A 1 105 ? 27.632 11.009 -44.372 1.00 63.56 105 ALA A C 1
ATOM 738 O O . ALA A 1 105 ? 26.462 11.175 -44.712 1.00 63.56 105 ALA A O 1
ATOM 739 N N . ALA A 1 106 ? 28.457 10.206 -45.047 1.00 71.00 106 ALA A N 1
ATOM 740 C CA . ALA A 1 106 ? 28.022 9.417 -46.194 1.00 71.00 106 ALA A CA 1
ATOM 741 C C . ALA A 1 106 ? 26.945 8.395 -45.790 1.00 71.00 106 ALA A C 1
ATOM 743 O O . ALA A 1 106 ? 27.034 7.781 -44.721 1.00 71.00 106 ALA A O 1
ATOM 744 N N . LYS A 1 107 ? 25.951 8.190 -46.668 1.00 82.38 107 LYS A N 1
ATOM 745 C CA . LYS A 1 107 ? 24.930 7.155 -46.478 1.00 82.38 107 LYS A CA 1
ATOM 746 C C . LYS A 1 107 ? 25.589 5.782 -46.348 1.00 82.38 107 LYS A C 1
ATOM 748 O O . LYS A 1 107 ? 26.470 5.441 -47.134 1.00 82.38 107 LYS A O 1
ATOM 753 N N . TRP A 1 108 ? 25.133 4.962 -45.412 1.00 83.25 108 TRP A N 1
ATOM 754 C CA . TRP A 1 108 ? 25.492 3.551 -45.383 1.00 83.25 108 TRP A CA 1
ATOM 755 C C . TRP A 1 108 ? 24.886 2.847 -46.597 1.00 83.25 108 TRP A C 1
ATOM 757 O O . TRP A 1 108 ? 23.673 2.860 -46.783 1.00 83.25 108 TRP A O 1
ATOM 767 N N . THR A 1 109 ? 25.730 2.196 -47.402 1.00 81.25 109 THR A N 1
ATOM 768 C CA . THR A 1 109 ? 25.311 1.445 -48.600 1.00 81.25 109 THR A CA 1
ATOM 769 C C . THR A 1 109 ? 24.268 0.374 -48.282 1.00 81.25 109 THR A C 1
ATOM 771 O O . THR A 1 109 ? 23.377 0.105 -49.082 1.00 81.25 109 THR A O 1
ATOM 774 N N . THR A 1 110 ? 24.356 -0.220 -47.094 1.00 85.06 110 THR A N 1
ATOM 775 C CA . THR A 1 110 ? 23.331 -1.104 -46.546 1.00 85.06 110 THR A CA 1
ATOM 776 C C . THR A 1 110 ? 22.778 -0.459 -45.289 1.00 85.06 110 THR A C 1
ATOM 778 O O . THR A 1 110 ? 23.521 -0.228 -44.330 1.00 85.06 110 THR A O 1
ATOM 781 N N . ALA A 1 111 ? 21.478 -0.169 -45.295 1.00 87.19 111 ALA A N 1
ATOM 782 C CA . ALA A 1 111 ? 20.805 0.354 -44.121 1.00 87.19 111 ALA A CA 1
ATOM 783 C C . ALA A 1 111 ? 20.923 -0.636 -42.952 1.00 87.19 111 ALA A C 1
ATOM 785 O O . ALA A 1 111 ? 20.903 -1.854 -43.141 1.00 87.19 111 ALA A O 1
ATOM 786 N N . ARG A 1 112 ? 21.053 -0.113 -41.733 1.00 85.81 112 ARG A N 1
ATOM 787 C CA . ARG A 1 112 ? 21.024 -0.919 -40.508 1.00 85.81 112 ARG A CA 1
ATOM 788 C C . ARG A 1 112 ? 19.744 -0.623 -39.748 1.00 85.81 112 ARG A C 1
ATOM 790 O O . ARG A 1 112 ? 19.223 0.487 -39.798 1.00 85.81 112 ARG A O 1
ATOM 797 N N . THR A 1 113 ? 19.264 -1.608 -39.007 1.00 80.19 113 THR A N 1
ATOM 798 C CA . THR A 1 113 ? 18.089 -1.446 -38.152 1.00 80.19 113 THR A CA 1
ATOM 799 C C . THR A 1 113 ? 18.509 -0.872 -36.799 1.00 80.19 113 THR A C 1
ATOM 801 O O . THR A 1 113 ? 19.230 -1.528 -36.053 1.00 80.19 113 THR A O 1
ATOM 804 N N . LEU A 1 114 ? 18.041 0.329 -36.454 1.00 76.06 114 LEU A N 1
ATOM 805 C CA . LEU A 1 114 ? 18.185 0.932 -35.125 1.00 76.06 114 LEU A CA 1
ATOM 806 C C . LEU A 1 114 ? 16.815 0.992 -34.449 1.00 76.06 114 LEU A C 1
ATOM 808 O O . LEU A 1 114 ? 15.922 1.706 -34.905 1.00 76.06 114 LEU A O 1
ATOM 812 N N . ALA A 1 115 ? 16.643 0.218 -33.373 1.00 71.44 115 ALA A N 1
ATOM 813 C CA . ALA A 1 115 ? 15.381 0.106 -32.634 1.00 71.44 115 ALA A CA 1
ATOM 814 C C . ALA A 1 115 ? 14.152 -0.092 -33.554 1.00 71.44 115 ALA A C 1
ATOM 816 O O . ALA A 1 115 ? 13.140 0.589 -33.416 1.00 71.44 115 ALA A O 1
ATOM 817 N N . GLY A 1 116 ? 14.269 -0.993 -34.535 1.00 72.12 116 GLY A N 1
ATOM 818 C CA . GLY A 1 116 ? 13.204 -1.311 -35.495 1.00 72.12 116 GLY A CA 1
ATOM 819 C C . GLY A 1 116 ? 13.101 -0.382 -36.711 1.00 72.12 116 GLY A C 1
ATOM 820 O O . GLY A 1 116 ? 12.363 -0.699 -37.637 1.00 72.12 116 GLY A O 1
ATOM 821 N N . ASN A 1 117 ? 13.859 0.717 -36.764 1.00 75.81 117 ASN A N 1
ATOM 822 C CA . ASN A 1 117 ? 13.854 1.645 -37.897 1.00 75.81 117 ASN A CA 1
ATOM 823 C C . ASN A 1 117 ? 15.048 1.378 -38.816 1.00 75.81 117 ASN A C 1
ATOM 825 O O . ASN A 1 117 ? 16.188 1.336 -38.356 1.00 75.81 117 ASN A O 1
ATOM 829 N N . SER A 1 118 ? 14.798 1.221 -40.116 1.00 86.25 118 SER A N 1
ATOM 830 C CA . SER A 1 118 ? 15.859 1.128 -41.122 1.00 86.25 118 SER A CA 1
ATOM 831 C C . SER A 1 118 ? 16.493 2.500 -41.329 1.00 86.25 118 SER A C 1
ATOM 833 O O . SER A 1 118 ? 15.804 3.440 -41.722 1.00 86.25 118 SER A O 1
ATOM 835 N N . VAL A 1 119 ? 17.796 2.619 -41.082 1.00 87.19 119 VAL A N 1
ATOM 836 C CA . VAL A 1 119 ? 18.533 3.877 -41.226 1.00 87.19 119 VAL A CA 1
ATOM 837 C C . VAL A 1 119 ? 19.768 3.692 -42.094 1.00 87.19 119 VAL A C 1
ATOM 839 O O . VAL A 1 119 ? 20.480 2.694 -42.003 1.00 87.19 119 VAL A O 1
ATOM 842 N N . ASP A 1 120 ? 20.045 4.686 -42.923 1.00 87.50 120 ASP A N 1
ATOM 843 C CA . ASP A 1 120 ? 21.236 4.760 -43.769 1.00 87.50 120 ASP A CA 1
ATOM 844 C C . ASP A 1 120 ? 22.142 5.935 -43.366 1.00 87.50 120 ASP A C 1
ATOM 846 O O . ASP A 1 120 ? 23.079 6.252 -44.082 1.00 87.50 120 ASP A O 1
ATOM 850 N N . GLY A 1 121 ? 21.866 6.609 -42.244 1.00 83.00 121 GLY A N 1
ATOM 851 C CA . GLY A 1 121 ? 22.630 7.777 -41.790 1.00 83.00 121 GLY A CA 1
ATOM 852 C C . GLY A 1 121 ? 22.327 9.078 -42.544 1.00 83.00 121 GLY A C 1
ATOM 853 O O . GLY A 1 121 ? 22.984 10.081 -42.284 1.00 83.00 121 GLY A O 1
ATOM 854 N N . SER A 1 122 ? 21.336 9.095 -43.448 1.00 79.81 122 SER A N 1
ATOM 855 C CA . SER A 1 122 ? 20.966 10.301 -44.211 1.00 79.81 122 SER A CA 1
ATOM 856 C C . SER A 1 122 ? 20.095 11.310 -43.467 1.00 79.81 122 SER A C 1
ATOM 858 O O . SER A 1 122 ? 19.955 12.444 -43.920 1.00 79.81 122 SER A O 1
ATOM 860 N N . ALA A 1 123 ? 19.493 10.907 -42.351 1.00 80.50 123 ALA A N 1
ATOM 861 C CA . ALA A 1 123 ? 18.611 11.736 -41.545 1.00 80.50 123 ALA A CA 1
ATOM 862 C C . ALA A 1 123 ? 18.647 11.295 -40.078 1.00 80.50 123 ALA A C 1
ATOM 864 O O . ALA A 1 123 ? 19.106 10.195 -39.752 1.00 80.50 123 ALA A O 1
ATOM 865 N N . ASN A 1 124 ? 18.115 12.145 -39.196 1.00 79.69 124 ASN A N 1
ATOM 866 C CA . ASN A 1 124 ? 17.862 11.766 -37.812 1.00 79.69 124 ASN A CA 1
ATOM 867 C C . ASN A 1 124 ? 16.929 10.554 -37.767 1.00 79.69 124 ASN A C 1
ATOM 869 O O . ASN A 1 124 ? 15.928 10.490 -38.482 1.00 79.69 124 ASN A O 1
ATOM 873 N N . VAL A 1 125 ? 17.239 9.609 -36.886 1.00 77.56 125 VAL A N 1
ATOM 874 C CA . VAL A 1 125 ? 16.392 8.439 -36.668 1.00 77.56 125 VAL A CA 1
ATOM 875 C C . VAL A 1 125 ? 15.139 8.885 -35.926 1.00 77.56 125 VAL A C 1
ATOM 877 O O . VAL A 1 125 ? 15.216 9.353 -34.789 1.00 77.56 125 VAL A O 1
ATOM 880 N N . ALA A 1 126 ? 13.981 8.772 -36.573 1.00 71.38 126 ALA A N 1
ATOM 881 C CA . ALA A 1 126 ? 12.708 9.155 -35.980 1.00 71.38 126 ALA A CA 1
ATOM 882 C C . ALA A 1 126 ? 12.283 8.126 -34.920 1.00 71.38 126 ALA A C 1
ATOM 884 O O . ALA A 1 126 ? 11.599 7.148 -35.214 1.00 71.38 126 ALA A O 1
ATOM 885 N N . PHE A 1 127 ? 12.671 8.344 -33.664 1.00 71.38 127 PHE A N 1
ATOM 886 C CA . PHE A 1 127 ? 12.096 7.611 -32.540 1.00 71.38 127 PHE A CA 1
ATOM 887 C C . PHE A 1 127 ? 10.791 8.296 -32.119 1.00 71.38 127 PHE A C 1
ATOM 889 O O . PHE A 1 127 ? 10.803 9.267 -31.368 1.00 71.38 127 PHE A O 1
ATOM 896 N N . ALA A 1 128 ? 9.650 7.795 -32.60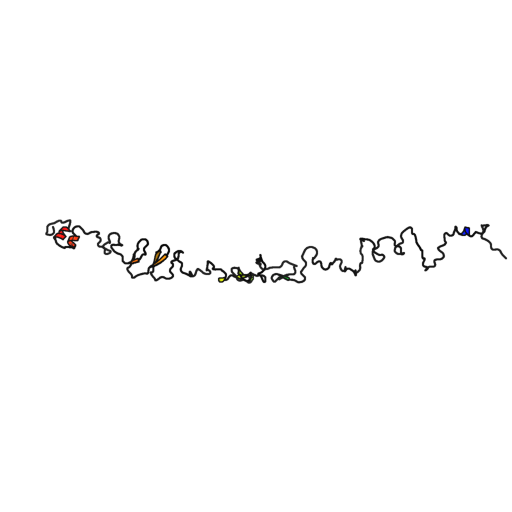3 1.00 58.88 128 ALA A N 1
ATOM 897 C CA . ALA A 1 128 ? 8.326 8.304 -32.220 1.00 58.88 128 ALA A CA 1
ATOM 898 C C . ALA A 1 128 ? 8.032 8.150 -30.710 1.00 58.88 128 ALA A C 1
ATOM 900 O O . ALA A 1 128 ? 7.176 8.843 -30.159 1.00 58.88 128 ALA A O 1
ATOM 901 N N . ASN A 1 129 ? 8.769 7.264 -30.030 1.00 58.62 129 ASN A N 1
ATOM 902 C CA . ASN A 1 129 ? 8.529 6.872 -28.647 1.00 58.62 129 ASN A CA 1
ATOM 903 C C . ASN A 1 129 ? 9.666 7.372 -27.741 1.00 58.62 129 ASN A C 1
ATOM 905 O O . ASN A 1 129 ? 10.840 7.280 -28.099 1.00 58.62 129 ASN A O 1
ATOM 909 N N . LYS A 1 130 ? 9.329 7.859 -26.536 1.00 59.53 130 LYS A N 1
ATOM 910 C CA . LYS A 1 130 ? 10.314 8.209 -25.498 1.00 59.53 130 LYS A CA 1
ATOM 911 C C . LYS A 1 130 ? 11.010 6.920 -25.031 1.00 59.53 130 LYS A C 1
ATOM 913 O O . LYS A 1 130 ? 10.392 6.110 -24.345 1.00 59.53 130 LYS A O 1
ATOM 918 N N . PHE A 1 131 ? 12.255 6.701 -25.448 1.00 67.25 131 PHE A N 1
ATOM 919 C CA . PHE A 1 131 ? 13.048 5.540 -25.040 1.00 67.25 131 PHE A CA 1
ATOM 920 C C . PHE A 1 131 ? 13.551 5.726 -23.601 1.00 67.25 131 PHE A C 1
ATOM 922 O O . PHE A 1 131 ? 14.056 6.795 -23.262 1.00 67.25 131 PHE A O 1
ATOM 929 N N . ILE A 1 132 ? 13.439 4.700 -22.757 1.00 62.62 132 ILE A N 1
ATOM 930 C CA . ILE A 1 132 ? 14.105 4.676 -21.448 1.00 62.62 132 ILE A CA 1
ATOM 931 C C . ILE A 1 132 ? 15.418 3.908 -21.636 1.00 62.62 132 ILE A C 1
ATOM 933 O O . ILE A 1 132 ? 15.402 2.684 -21.720 1.00 62.62 132 ILE A O 1
ATOM 937 N N . VAL A 1 133 ? 16.548 4.619 -21.735 1.00 59.12 133 VAL A N 1
ATOM 938 C CA . VAL A 1 133 ? 17.881 3.993 -21.650 1.00 59.12 133 VAL A CA 1
ATOM 939 C C . VAL A 1 133 ? 18.236 3.865 -20.164 1.00 59.12 133 VAL A C 1
ATOM 941 O O . VAL A 1 133 ? 18.341 4.882 -19.482 1.00 59.12 133 VAL A O 1
ATOM 944 N N . GLN A 1 134 ? 18.446 2.652 -19.650 1.00 52.06 134 GLN A N 1
ATOM 945 C CA . GLN A 1 134 ? 19.235 2.439 -18.428 1.00 52.06 134 GLN A CA 1
ATOM 946 C C . GLN A 1 134 ? 20.624 1.948 -18.834 1.00 52.06 134 GLN A C 1
ATOM 948 O O . GLN A 1 134 ? 20.722 1.069 -19.685 1.00 52.06 134 GLN A O 1
ATOM 953 N N . GLY A 1 135 ? 21.690 2.466 -18.221 1.00 51.62 135 GLY A N 1
ATOM 954 C CA . GLY A 1 135 ? 23.016 1.897 -18.441 1.00 51.62 135 GLY A CA 1
ATOM 955 C C . GLY A 1 135 ? 24.109 2.417 -17.512 1.00 51.62 135 GLY A C 1
ATOM 956 O O . GLY A 1 135 ? 24.479 3.585 -17.573 1.00 51.62 135 GLY A O 1
ATOM 957 N N . THR A 1 136 ? 24.686 1.499 -16.732 1.00 42.59 136 THR A N 1
ATOM 958 C CA . THR A 1 136 ? 26.137 1.454 -16.458 1.00 42.59 136 THR A CA 1
ATOM 959 C C . THR A 1 136 ? 26.760 0.102 -16.854 1.00 42.59 136 THR A C 1
ATOM 961 O O . THR A 1 136 ? 27.974 -0.057 -16.749 1.00 42.59 136 THR A O 1
ATOM 964 N N . THR A 1 137 ? 25.983 -0.885 -17.333 1.00 47.56 137 THR A N 1
ATOM 965 C CA . THR A 1 137 ? 26.504 -2.157 -17.879 1.00 47.56 137 THR A CA 1
ATOM 966 C C . THR A 1 137 ? 25.493 -2.809 -18.833 1.00 47.56 137 THR A C 1
ATOM 968 O O . THR A 1 137 ? 24.312 -2.914 -18.520 1.00 47.56 137 THR A O 1
ATOM 971 N N . ASP A 1 138 ? 25.970 -3.221 -20.007 1.00 49.41 138 ASP A N 1
ATOM 972 C CA . ASP A 1 138 ? 25.187 -3.473 -21.232 1.00 49.41 138 ASP A CA 1
ATOM 973 C C . ASP A 1 138 ? 24.758 -4.949 -21.412 1.00 49.41 138 ASP A C 1
ATOM 975 O O . ASP A 1 138 ? 24.683 -5.471 -22.521 1.00 49.41 138 ASP A O 1
ATOM 979 N N . THR A 1 139 ? 24.534 -5.688 -20.321 1.00 51.38 139 THR A N 1
ATOM 980 C CA . THR A 1 139 ? 24.334 -7.153 -20.374 1.00 51.38 139 THR A CA 1
ATOM 981 C C . THR A 1 139 ? 22.869 -7.608 -20.392 1.00 51.38 139 THR A C 1
ATOM 983 O O . THR A 1 139 ? 22.611 -8.793 -20.190 1.00 51.38 139 THR A O 1
ATOM 986 N N . GLY A 1 140 ? 21.892 -6.721 -20.629 1.00 55.16 140 GLY A N 1
ATOM 987 C CA . GLY A 1 140 ? 20.509 -7.002 -20.209 1.00 55.16 140 GLY A CA 1
ATOM 988 C C . GLY A 1 140 ? 19.342 -6.629 -21.121 1.00 55.16 140 GLY A C 1
ATOM 989 O O . GLY A 1 140 ? 18.219 -6.742 -20.653 1.00 55.16 140 GLY A O 1
ATOM 990 N N . LEU A 1 141 ? 19.522 -6.198 -22.374 1.00 56.66 141 LEU A N 1
ATOM 991 C CA . LEU A 1 141 ? 18.380 -5.915 -23.261 1.00 56.66 141 LEU A CA 1
ATOM 992 C C . LEU A 1 141 ? 18.567 -6.573 -24.630 1.00 56.66 141 LEU A C 1
ATOM 994 O O . LEU A 1 141 ? 19.481 -6.236 -25.373 1.00 56.66 141 LEU A O 1
ATOM 998 N N . SER A 1 142 ? 17.669 -7.494 -24.993 1.00 57.91 142 SER A N 1
ATOM 999 C CA . SER A 1 142 ? 17.654 -8.143 -26.316 1.00 57.91 142 SER A CA 1
ATOM 1000 C C . SER A 1 142 ? 17.074 -7.257 -27.431 1.00 57.91 142 SER A C 1
ATOM 1002 O O . SER A 1 142 ? 17.072 -7.653 -28.596 1.00 57.91 142 SER A O 1
ATOM 1004 N N . GLY A 1 143 ? 16.581 -6.059 -27.095 1.00 63.78 143 GLY A N 1
ATOM 1005 C CA . GLY A 1 143 ? 16.007 -5.102 -28.038 1.00 63.78 143 GLY A CA 1
ATOM 1006 C C . GLY A 1 143 ? 15.382 -3.879 -27.360 1.00 63.78 143 GLY A C 1
ATOM 1007 O O . GLY A 1 143 ? 15.367 -3.759 -26.134 1.00 63.78 143 GLY A O 1
ATOM 1008 N N . ALA A 1 144 ? 14.849 -2.962 -28.173 1.00 67.12 144 ALA A N 1
ATOM 1009 C CA . ALA A 1 144 ? 14.199 -1.746 -27.693 1.00 67.12 144 ALA A CA 1
ATOM 1010 C C . ALA A 1 144 ? 12.911 -2.039 -26.904 1.00 67.12 144 ALA A C 1
ATOM 1012 O O . ALA A 1 144 ? 12.125 -2.905 -27.281 1.00 67.12 144 ALA A O 1
ATOM 1013 N N . GLN A 1 145 ? 12.683 -1.285 -25.828 1.00 70.50 145 GLN A N 1
ATOM 1014 C CA . GLN A 1 145 ? 11.495 -1.394 -24.981 1.00 70.50 145 GLN A CA 1
ATOM 1015 C C . GLN A 1 145 ? 10.542 -0.230 -25.285 1.00 70.50 145 GLN A C 1
ATOM 1017 O O . GLN A 1 145 ? 10.911 0.935 -25.129 1.00 70.50 145 GLN A O 1
ATOM 1022 N N . PHE A 1 146 ? 9.319 -0.527 -25.730 1.00 67.94 146 PHE A N 1
ATOM 1023 C CA . PHE A 1 146 ? 8.320 0.485 -26.085 1.00 67.94 146 PHE A CA 1
ATOM 1024 C C . PHE A 1 146 ? 7.192 0.532 -25.052 1.00 67.94 146 PHE A C 1
ATOM 1026 O O . PHE A 1 146 ? 6.393 -0.395 -24.952 1.00 67.94 146 PHE A O 1
ATOM 1033 N N . LEU A 1 147 ? 7.074 1.652 -24.332 1.00 73.75 147 LEU A N 1
ATOM 1034 C CA . LEU A 1 147 ? 6.042 1.845 -23.304 1.00 73.75 147 LEU A CA 1
ATOM 1035 C C . LEU A 1 147 ? 4.613 1.813 -23.870 1.00 73.75 147 LEU A C 1
ATOM 1037 O O . LEU A 1 147 ? 3.690 1.475 -23.144 1.00 73.75 147 LEU A O 1
ATOM 1041 N N . GLY A 1 148 ? 4.425 2.125 -25.158 1.00 71.62 148 GLY A N 1
ATOM 1042 C CA . GLY A 1 148 ? 3.108 2.104 -25.808 1.00 71.62 148 GLY A CA 1
ATOM 1043 C C . GLY A 1 148 ? 2.482 0.710 -25.948 1.00 71.62 148 GLY A C 1
ATOM 1044 O O . GLY A 1 148 ? 1.291 0.616 -26.217 1.00 71.62 148 GLY A O 1
ATOM 1045 N N . ALA A 1 149 ? 3.262 -0.362 -25.763 1.00 71.31 149 ALA A N 1
ATOM 1046 C CA . ALA A 1 149 ? 2.752 -1.733 -25.723 1.00 71.31 149 ALA A CA 1
ATOM 1047 C C . ALA A 1 149 ? 2.340 -2.181 -24.306 1.00 71.31 149 ALA A C 1
ATOM 1049 O O . ALA A 1 149 ? 1.747 -3.246 -24.146 1.00 71.31 149 ALA A O 1
ATOM 1050 N N . LEU A 1 150 ? 2.671 -1.397 -23.275 1.00 78.88 150 LEU A N 1
ATOM 1051 C CA . LEU A 1 150 ? 2.323 -1.684 -21.888 1.00 78.88 150 LEU A CA 1
ATOM 1052 C C . LEU A 1 150 ? 0.964 -1.054 -21.548 1.00 78.88 150 LEU A C 1
ATOM 1054 O O . LEU A 1 150 ? 0.634 0.033 -22.020 1.00 78.88 150 LEU A O 1
ATOM 1058 N N . GLY A 1 151 ? 0.172 -1.730 -20.710 1.00 83.38 151 GLY A N 1
ATOM 1059 C CA . GLY A 1 151 ? -1.051 -1.149 -20.147 1.00 83.38 151 GLY A CA 1
ATOM 1060 C C . GLY A 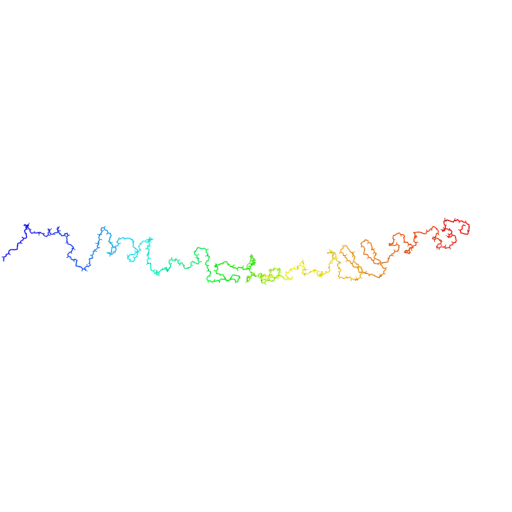1 151 ? -0.760 0.030 -19.208 1.00 83.38 151 GLY A C 1
ATOM 1061 O O . GLY A 1 151 ? 0.388 0.386 -18.953 1.00 83.38 151 GLY A O 1
ATOM 1062 N N . THR A 1 152 ? -1.799 0.636 -18.637 1.00 80.50 152 THR A N 1
ATOM 1063 C CA . THR A 1 152 ? -1.623 1.668 -17.605 1.00 80.50 152 THR A CA 1
ATOM 1064 C C . THR A 1 152 ? -1.198 1.036 -16.283 1.00 80.50 152 THR A C 1
ATOM 1066 O O . THR A 1 152 ? -1.858 0.119 -15.797 1.00 80.50 152 THR A O 1
ATOM 1069 N N . GLY A 1 153 ? -0.139 1.550 -15.665 1.00 84.62 153 GLY A N 1
ATOM 1070 C CA . GLY A 1 153 ? 0.288 1.110 -14.343 1.00 84.62 153 GLY A CA 1
ATOM 1071 C C . GLY A 1 153 ? 1.691 1.588 -13.999 1.00 84.62 153 GLY A C 1
ATOM 1072 O O . GLY A 1 153 ? 2.272 2.420 -14.696 1.00 84.62 153 GLY A O 1
ATOM 1073 N N . ILE A 1 154 ? 2.236 1.054 -12.909 1.00 86.31 154 ILE A N 1
ATOM 1074 C CA . ILE A 1 154 ? 3.611 1.332 -12.495 1.00 86.31 154 ILE A CA 1
ATOM 1075 C C . ILE A 1 154 ? 4.542 0.494 -13.370 1.00 86.31 154 ILE A C 1
ATOM 1077 O O . ILE A 1 154 ? 4.465 -0.732 -13.361 1.00 86.31 154 ILE A O 1
ATOM 1081 N N . VAL A 1 155 ? 5.421 1.150 -14.124 1.00 87.06 155 VAL A N 1
ATOM 1082 C CA . VAL A 1 155 ? 6.467 0.466 -14.890 1.00 87.06 155 VAL A CA 1
ATOM 1083 C C . VAL A 1 155 ? 7.537 -0.039 -13.919 1.00 87.06 155 VAL A C 1
ATOM 1085 O O . VAL A 1 155 ? 8.085 0.740 -13.141 1.00 87.06 155 VAL A O 1
ATOM 1088 N N . LYS A 1 156 ? 7.854 -1.334 -13.976 1.00 82.88 156 LYS A N 1
ATOM 1089 C CA . LYS A 1 156 ? 8.957 -1.973 -13.248 1.00 82.88 156 LYS A CA 1
ATOM 1090 C C . LYS A 1 156 ? 10.016 -2.486 -14.220 1.00 82.88 156 LYS A C 1
ATOM 1092 O O . LYS A 1 156 ? 9.713 -2.801 -15.370 1.00 82.88 156 LYS A O 1
ATOM 1097 N N . ASN A 1 157 ? 11.239 -2.638 -13.722 1.00 80.06 157 ASN A N 1
ATOM 1098 C CA . ASN A 1 157 ? 12.240 -3.483 -14.361 1.00 80.06 157 ASN A CA 1
ATOM 1099 C C . ASN A 1 157 ? 12.065 -4.925 -13.862 1.00 80.06 157 ASN A C 1
ATOM 1101 O O . ASN A 1 157 ? 11.981 -5.153 -12.655 1.00 80.06 157 ASN A O 1
ATOM 1105 N N . THR A 1 158 ? 11.991 -5.897 -14.768 1.00 71.06 158 THR A N 1
ATOM 1106 C CA . THR A 1 158 ? 11.824 -7.304 -14.388 1.00 71.06 158 THR A CA 1
ATOM 1107 C C . THR A 1 158 ? 13.175 -7.874 -13.955 1.00 71.06 158 THR A C 1
ATOM 1109 O O . THR A 1 158 ? 14.139 -7.841 -14.719 1.00 71.06 158 THR A O 1
ATOM 1112 N N . THR A 1 159 ? 13.241 -8.418 -12.737 1.00 61.91 159 THR A N 1
ATOM 1113 C CA . THR A 1 159 ? 14.480 -8.804 -12.030 1.00 61.91 159 THR A CA 1
ATOM 1114 C C . THR A 1 159 ? 15.365 -9.824 -12.755 1.00 61.91 159 THR A C 1
ATOM 1116 O O . THR A 1 159 ? 16.517 -9.994 -12.368 1.00 61.91 159 THR A O 1
ATOM 1119 N N . THR A 1 160 ? 14.872 -10.484 -13.806 1.00 64.56 160 THR A N 1
ATOM 1120 C CA . THR A 1 160 ? 15.606 -11.531 -14.541 1.00 64.56 160 THR A CA 1
ATOM 1121 C C . THR A 1 160 ? 15.976 -11.149 -15.974 1.00 64.56 160 THR A C 1
ATOM 1123 O O . THR A 1 160 ? 16.894 -11.739 -16.532 1.00 64.56 160 THR A O 1
ATOM 1126 N N . THR A 1 161 ? 15.271 -10.198 -16.593 1.00 61.06 161 THR A N 1
ATOM 1127 C CA . THR A 1 161 ? 15.384 -9.946 -18.043 1.00 61.06 161 THR A CA 1
ATOM 1128 C C . THR A 1 161 ? 15.721 -8.509 -18.412 1.00 61.06 161 THR A C 1
ATOM 1130 O O . THR A 1 161 ? 15.940 -8.256 -19.589 1.00 61.06 161 THR A O 1
ATOM 1133 N N . GLY A 1 162 ? 15.718 -7.558 -17.468 1.00 67.88 162 GLY A N 1
ATOM 1134 C CA . GLY A 1 162 ? 15.953 -6.140 -17.783 1.00 67.88 162 GLY A CA 1
ATOM 1135 C C . GLY A 1 162 ? 14.794 -5.459 -18.535 1.00 67.88 162 GLY A C 1
ATOM 1136 O O . GLY A 1 162 ? 14.819 -4.254 -18.773 1.00 67.88 162 GLY A O 1
ATOM 1137 N N . VAL A 1 163 ? 13.768 -6.230 -18.916 1.00 74.44 163 VAL A N 1
ATOM 1138 C CA . VAL A 1 163 ? 12.603 -5.800 -19.696 1.00 74.44 163 VAL A CA 1
ATOM 1139 C C . VAL A 1 163 ? 11.650 -5.004 -18.806 1.00 74.44 163 VAL A C 1
ATOM 1141 O O . VAL A 1 163 ? 11.330 -5.420 -17.683 1.00 74.44 163 VAL A O 1
ATOM 1144 N N . LEU A 1 164 ? 11.155 -3.886 -19.338 1.00 80.06 164 LEU A N 1
ATOM 1145 C CA . LEU A 1 164 ? 10.148 -3.062 -18.682 1.00 80.06 164 LEU A CA 1
ATOM 1146 C C . LEU A 1 164 ? 8.776 -3.730 -18.801 1.00 80.06 164 LEU A C 1
ATOM 1148 O O . LEU A 1 164 ? 8.344 -4.105 -19.888 1.00 80.06 164 LEU A O 1
ATOM 1152 N N . SER A 1 165 ? 8.066 -3.858 -17.687 1.00 84.19 165 SER A N 1
ATOM 1153 C CA . SER A 1 165 ? 6.695 -4.375 -17.656 1.00 84.19 165 SER A CA 1
ATOM 1154 C C . SER A 1 165 ? 5.851 -3.608 -16.641 1.00 84.19 165 SER A C 1
ATOM 1156 O O . SER A 1 165 ? 6.383 -2.820 -15.860 1.00 84.19 165 SER A O 1
ATOM 1158 N N . ILE A 1 166 ? 4.529 -3.795 -16.655 1.00 87.69 166 ILE A N 1
ATOM 1159 C CA . ILE A 1 166 ? 3.668 -3.249 -15.600 1.00 87.69 166 ILE A CA 1
ATOM 1160 C C . ILE A 1 166 ? 3.771 -4.140 -14.367 1.00 87.69 166 ILE A C 1
ATOM 1162 O O . ILE A 1 166 ? 3.679 -5.364 -14.464 1.00 87.69 166 ILE A O 1
ATOM 1166 N N . ALA A 1 167 ? 3.989 -3.519 -13.213 1.00 87.38 167 ALA A N 1
ATOM 1167 C CA . ALA A 1 167 ? 4.029 -4.211 -11.942 1.00 87.38 167 ALA A CA 1
ATOM 1168 C C . ALA A 1 167 ? 2.665 -4.827 -11.608 1.00 87.38 167 ALA A C 1
ATOM 1170 O O . ALA A 1 167 ? 1.626 -4.170 -11.687 1.00 87.38 167 ALA A O 1
ATOM 1171 N N . VAL A 1 168 ? 2.689 -6.095 -11.216 1.00 81.44 168 VAL A N 1
ATOM 1172 C CA . VAL A 1 168 ? 1.590 -6.831 -10.601 1.00 81.44 168 VAL A CA 1
ATOM 1173 C C . VAL A 1 168 ? 1.763 -6.828 -9.082 1.00 81.44 168 VAL A C 1
ATOM 1175 O O . VAL A 1 168 ? 2.835 -6.527 -8.562 1.00 81.44 168 VAL A O 1
ATOM 1178 N N . ALA A 1 169 ? 0.716 -7.199 -8.344 1.00 75.69 169 ALA A N 1
ATOM 1179 C CA . ALA A 1 169 ? 0.726 -7.172 -6.879 1.00 75.69 169 ALA A CA 1
ATOM 1180 C C . ALA A 1 169 ? 1.914 -7.933 -6.248 1.00 75.69 169 ALA A C 1
ATOM 1182 O O . ALA A 1 169 ? 2.457 -7.487 -5.241 1.00 75.69 169 ALA A O 1
ATOM 1183 N N . ALA A 1 170 ? 2.346 -9.043 -6.859 1.00 75.81 170 ALA A N 1
ATOM 1184 C CA . ALA A 1 170 ? 3.457 -9.865 -6.374 1.00 75.81 170 ALA A CA 1
ATOM 1185 C C . ALA A 1 170 ? 4.849 -9.221 -6.539 1.00 75.81 170 ALA A C 1
ATOM 1187 O O . ALA A 1 170 ? 5.800 -9.676 -5.911 1.00 75.81 170 ALA A O 1
ATOM 1188 N N . ASP A 1 171 ? 4.988 -8.178 -7.366 1.00 79.12 171 ASP A N 1
ATOM 1189 C CA . ASP A 1 171 ? 6.274 -7.499 -7.586 1.00 79.12 171 ASP A CA 1
ATOM 1190 C C . ASP A 1 171 ? 6.632 -6.506 -6.493 1.00 79.12 171 ASP A C 1
ATOM 1192 O O . ASP A 1 171 ? 7.770 -6.044 -6.418 1.00 79.12 171 ASP A O 1
ATOM 1196 N N . PHE A 1 172 ? 5.656 -6.140 -5.670 1.00 74.00 172 PHE A N 1
ATOM 1197 C CA . PHE A 1 172 ? 5.880 -5.282 -4.528 1.00 74.00 172 PHE A CA 1
ATOM 1198 C C . PHE A 1 172 ? 6.271 -6.190 -3.361 1.00 74.00 172 PHE A C 1
ATOM 1200 O O . PHE A 1 172 ? 5.419 -6.950 -2.891 1.00 74.00 172 PHE A O 1
ATOM 1207 N N . PRO A 1 173 ? 7.537 -6.159 -2.897 1.00 70.12 173 PRO A N 1
ATOM 1208 C CA . PRO A 1 173 ? 7.978 -6.967 -1.771 1.00 70.12 173 PRO A CA 1
ATOM 1209 C C . PRO A 1 173 ? 7.238 -6.462 -0.541 1.00 70.12 173 PRO A C 1
ATOM 1211 O O . PRO A 1 173 ? 7.626 -5.457 0.042 1.00 70.12 173 PRO A O 1
ATOM 1214 N N . THR A 1 174 ? 6.102 -7.099 -0.240 1.00 65.50 174 THR A N 1
ATOM 1215 C CA . THR A 1 174 ? 5.116 -6.641 0.743 1.00 65.50 174 THR A CA 1
ATOM 1216 C C . THR A 1 174 ? 4.888 -5.137 0.642 1.00 65.50 174 THR A C 1
ATOM 1218 O O . THR A 1 174 ? 5.474 -4.358 1.393 1.00 65.50 174 THR A O 1
ATOM 1221 N N . LEU A 1 175 ? 4.041 -4.709 -0.296 1.00 58.25 175 LEU A N 1
ATOM 1222 C CA . LEU A 1 175 ? 3.532 -3.342 -0.272 1.00 58.25 175 LEU A CA 1
ATOM 1223 C C . LEU A 1 175 ? 3.020 -3.090 1.156 1.00 58.25 175 LEU A C 1
ATOM 1225 O O . LEU A 1 175 ? 2.060 -3.734 1.582 1.00 58.25 175 LEU A O 1
ATOM 1229 N N . ASN A 1 176 ? 3.670 -2.218 1.931 1.00 56.38 176 ASN A N 1
ATOM 1230 C CA . ASN A 1 176 ? 3.125 -1.721 3.195 1.00 56.38 176 ASN A CA 1
ATOM 1231 C C . ASN A 1 176 ? 1.942 -0.794 2.869 1.00 56.38 176 ASN A C 1
ATOM 1233 O O . ASN A 1 176 ? 2.020 0.407 3.092 1.00 56.38 176 ASN A O 1
ATOM 1237 N N . GLN A 1 177 ? 0.932 -1.348 2.195 1.00 54.91 177 GLN A N 1
ATOM 1238 C CA . GLN A 1 177 ? -0.368 -0.805 1.825 1.00 54.91 177 GLN A CA 1
ATOM 1239 C C . GLN A 1 177 ? -1.012 -1.748 0.803 1.00 54.91 177 GLN A C 1
ATOM 1241 O O . GLN A 1 177 ? -0.772 -1.664 -0.395 1.00 54.91 177 GLN A O 1
ATOM 1246 N N . ASN A 1 178 ? -1.889 -2.633 1.266 1.00 51.28 178 ASN A N 1
ATOM 1247 C CA . ASN A 1 178 ? -2.917 -3.187 0.395 1.00 51.28 178 ASN A CA 1
ATOM 1248 C C . ASN A 1 178 ? -4.059 -2.171 0.307 1.00 51.28 178 ASN A C 1
ATOM 1250 O O . ASN A 1 178 ? -4.866 -2.098 1.235 1.00 51.28 178 ASN A O 1
ATOM 1254 N N . THR A 1 179 ? -4.146 -1.372 -0.759 1.00 57.34 179 THR A N 1
ATOM 1255 C CA . THR A 1 179 ? -5.381 -0.616 -1.026 1.00 57.34 179 THR A CA 1
ATOM 1256 C C . THR A 1 179 ? -5.540 -0.276 -2.508 1.00 57.34 179 THR A C 1
ATOM 1258 O O . THR A 1 179 ? -5.199 0.811 -2.962 1.00 57.34 179 THR A O 1
ATOM 1261 N N . THR A 1 180 ? -6.140 -1.185 -3.273 1.00 47.88 180 THR A N 1
ATOM 1262 C CA . THR A 1 180 ? -7.069 -0.756 -4.328 1.00 47.88 180 THR A CA 1
ATOM 1263 C C . THR A 1 180 ? -8.461 -1.214 -3.919 1.00 47.88 180 THR A C 1
ATOM 1265 O O . THR A 1 180 ? -8.729 -2.405 -3.804 1.00 47.88 180 THR A O 1
ATOM 1268 N N . GLY A 1 181 ? -9.316 -0.235 -3.622 1.00 52.09 181 GLY A N 1
ATOM 1269 C CA . GLY A 1 181 ? -10.590 -0.418 -2.929 1.00 52.09 181 GLY A CA 1
ATOM 1270 C C . GLY A 1 181 ? -10.451 -0.084 -1.446 1.00 52.09 181 GLY A C 1
ATOM 1271 O O . GLY A 1 181 ? -9.506 -0.534 -0.805 1.00 52.09 181 GLY A O 1
ATOM 1272 N N . THR A 1 182 ? -11.359 0.751 -0.928 1.00 52.94 182 THR A N 1
ATOM 1273 C CA . THR A 1 182 ? -11.605 1.000 0.503 1.00 52.94 182 THR A CA 1
ATOM 1274 C C . THR A 1 182 ? -11.162 -0.196 1.335 1.00 52.94 182 THR A C 1
ATOM 1276 O O . THR A 1 182 ? -11.627 -1.287 1.029 1.00 52.94 182 THR A O 1
ATOM 1279 N N . ALA A 1 183 ? -10.270 -0.012 2.319 1.00 57.78 183 ALA A N 1
ATOM 1280 C CA . ALA A 1 183 ? -9.731 -1.073 3.176 1.00 57.78 183 ALA A CA 1
ATOM 1281 C C . ALA A 1 183 ? -10.838 -2.049 3.620 1.00 57.78 183 ALA A C 1
ATOM 1283 O O . ALA A 1 183 ? -11.519 -1.809 4.612 1.00 57.78 183 ALA A O 1
ATOM 1284 N N . ALA A 1 184 ? -11.072 -3.119 2.855 1.00 54.97 184 ALA A N 1
ATOM 1285 C CA . ALA A 1 184 ? -12.324 -3.879 2.951 1.00 54.97 184 ALA A CA 1
ATOM 1286 C C . ALA A 1 184 ? -12.378 -4.772 4.202 1.00 54.97 184 ALA A C 1
ATOM 1288 O O . ALA A 1 184 ? -13.359 -5.463 4.451 1.00 54.97 184 ALA A O 1
ATOM 1289 N N . GLY A 1 185 ? -11.325 -4.740 5.007 1.00 65.88 185 GLY A N 1
ATOM 1290 C CA . GLY A 1 185 ? -11.181 -5.457 6.255 1.00 65.88 185 GLY A CA 1
ATOM 1291 C C . GLY A 1 185 ? -9.700 -5.572 6.567 1.00 65.88 185 GLY A C 1
ATOM 1292 O O . GLY A 1 185 ? -8.872 -5.746 5.670 1.00 65.88 185 GLY A O 1
ATOM 1293 N N . LEU A 1 186 ? -9.345 -5.448 7.840 1.00 72.94 186 LEU A N 1
ATOM 1294 C CA . LEU A 1 186 ? -8.009 -5.818 8.272 1.00 72.94 186 LEU A CA 1
ATOM 1295 C C . LEU A 1 186 ? -7.873 -7.347 8.142 1.00 72.94 186 LEU A C 1
ATOM 1297 O O . LEU A 1 186 ? -8.760 -8.078 8.572 1.00 72.94 186 LEU A O 1
ATOM 1301 N N . SER A 1 187 ? -6.779 -7.831 7.542 1.00 74.56 187 SER A N 1
ATOM 1302 C CA . SER A 1 187 ? -6.534 -9.277 7.334 1.00 74.56 187 SER A CA 1
ATOM 1303 C C . SER A 1 187 ? -6.357 -10.054 8.651 1.00 74.56 187 SER A C 1
ATOM 1305 O O . SER A 1 187 ? -6.509 -11.271 8.708 1.00 74.56 187 SER A O 1
ATOM 1307 N N . ALA A 1 188 ? -6.052 -9.337 9.731 1.00 81.56 188 ALA A N 1
ATOM 1308 C CA . ALA A 1 188 ? -5.970 -9.853 11.088 1.00 81.56 188 ALA A CA 1
ATOM 1309 C C . ALA A 1 188 ? -6.670 -8.883 12.042 1.00 81.56 188 ALA A C 1
ATOM 1311 O O . ALA A 1 188 ? -6.947 -7.743 11.690 1.00 81.56 188 ALA A O 1
ATOM 1312 N N . THR A 1 189 ? -6.946 -9.296 13.270 1.00 88.19 189 THR A N 1
ATOM 1313 C CA . THR A 1 189 ? -7.452 -8.368 14.281 1.00 88.19 189 THR A CA 1
ATOM 1314 C C . THR A 1 189 ? -6.364 -7.378 14.706 1.00 88.19 189 THR A C 1
ATOM 1316 O O . THR A 1 189 ? -5.237 -7.779 14.991 1.00 88.19 189 THR A O 1
ATOM 1319 N N . LEU A 1 190 ? -6.696 -6.086 14.786 1.00 91.50 190 LEU A N 1
ATOM 1320 C CA . LEU A 1 190 ? -5.766 -5.066 15.273 1.00 91.50 190 LEU A CA 1
ATOM 1321 C C . LEU A 1 190 ? -5.631 -5.175 16.791 1.00 91.50 190 LEU A C 1
ATOM 1323 O O . LEU A 1 190 ? -6.634 -5.131 17.504 1.00 91.50 190 LEU A O 1
ATOM 1327 N N . VAL A 1 191 ? -4.403 -5.298 17.288 1.00 93.69 191 VAL A N 1
ATOM 1328 C CA . VAL A 1 191 ? -4.118 -5.349 18.729 1.00 93.69 191 VAL A CA 1
ATOM 1329 C C . VAL A 1 191 ? -4.367 -3.997 19.407 1.00 93.69 191 VAL A C 1
ATOM 1331 O O . VAL A 1 191 ? -4.280 -2.942 18.774 1.00 93.69 191 VAL A O 1
ATOM 1334 N N . ALA A 1 192 ? -4.647 -4.020 20.712 1.00 96.00 192 ALA A N 1
ATOM 1335 C CA . ALA A 1 192 ? -4.969 -2.816 21.484 1.00 96.00 192 ALA A CA 1
ATOM 1336 C C . ALA A 1 192 ? -3.830 -1.781 21.520 1.00 96.00 192 ALA A C 1
ATOM 1338 O O . ALA A 1 192 ? -4.084 -0.584 21.412 1.00 96.00 192 ALA A O 1
ATOM 1339 N N . THR A 1 193 ? -2.570 -2.222 21.558 1.00 95.44 193 THR A N 1
ATOM 1340 C CA . THR A 1 193 ? -1.390 -1.336 21.491 1.00 95.44 193 THR A CA 1
ATOM 1341 C C . THR A 1 193 ? -1.268 -0.562 20.178 1.00 95.44 193 THR A C 1
ATOM 1343 O O . THR A 1 193 ? -0.518 0.408 20.109 1.00 95.44 193 THR A O 1
ATOM 1346 N N . SER A 1 194 ? -2.007 -0.961 19.142 1.00 93.62 194 SER A N 1
ATOM 1347 C CA . SER A 1 194 ? -2.045 -0.301 17.835 1.00 93.62 194 SER A CA 1
ATOM 1348 C C . SER A 1 194 ? -3.382 0.402 17.564 1.00 93.62 194 SER A C 1
ATOM 1350 O O . SER A 1 194 ? -3.680 0.713 16.417 1.00 93.62 194 SER A O 1
ATOM 1352 N N . GLY A 1 195 ? -4.197 0.644 18.599 1.00 92.25 195 GLY A N 1
ATOM 1353 C CA . GLY A 1 195 ? -5.497 1.319 18.487 1.00 92.25 195 GLY A CA 1
ATOM 1354 C C . GLY A 1 195 ? -6.671 0.403 18.125 1.00 92.25 195 GLY A C 1
ATOM 1355 O O . GLY A 1 195 ? -7.776 0.887 17.894 1.00 92.25 195 GLY A O 1
ATOM 1356 N N . GLY A 1 196 ? -6.448 -0.911 18.066 1.00 94.19 196 GLY A N 1
ATOM 1357 C CA . GLY A 1 196 ? -7.502 -1.903 17.885 1.00 94.19 196 GLY A CA 1
ATOM 1358 C C . GLY A 1 196 ? -8.116 -2.382 19.197 1.00 94.19 196 GLY A C 1
ATOM 1359 O O . GLY A 1 196 ? -7.920 -1.794 20.257 1.00 94.19 196 GLY A O 1
ATOM 1360 N N . THR A 1 197 ? -8.838 -3.500 19.137 1.00 95.06 197 THR A N 1
ATOM 1361 C CA . THR A 1 197 ? -9.417 -4.146 20.326 1.00 95.06 197 THR A CA 1
ATOM 1362 C C . THR A 1 197 ? -8.794 -5.495 20.653 1.00 95.06 197 THR A C 1
ATOM 1364 O O . THR A 1 197 ? -8.999 -6.014 21.745 1.00 95.06 197 THR A O 1
ATOM 1367 N N . GLY A 1 198 ? -8.048 -6.093 19.723 1.00 94.25 198 GLY A N 1
ATOM 1368 C CA . GLY A 1 198 ? -7.566 -7.467 19.843 1.00 94.25 198 GLY A CA 1
ATOM 1369 C C . GLY A 1 198 ? -8.669 -8.531 19.758 1.00 94.25 198 GLY A C 1
ATOM 1370 O O . GLY A 1 198 ? -8.358 -9.708 19.893 1.00 94.25 198 GLY A O 1
ATOM 1371 N N . GLN A 1 199 ? -9.930 -8.155 19.500 1.00 94.06 199 GLN A N 1
ATOM 1372 C CA . GLN A 1 199 ? -11.066 -9.080 19.412 1.00 94.06 199 GLN A CA 1
ATOM 1373 C C . GLN A 1 199 ? -11.585 -9.223 17.971 1.00 94.06 199 GLN A C 1
ATOM 1375 O O . GLN A 1 199 ? -11.757 -8.234 17.259 1.00 94.06 199 GLN A O 1
ATOM 1380 N N . SER A 1 200 ? -11.853 -10.457 17.540 1.00 92.25 200 SER A N 1
ATOM 1381 C CA . SER A 1 200 ? -12.397 -10.782 16.209 1.00 92.25 200 SER A CA 1
ATOM 1382 C C . SER A 1 200 ? -13.909 -11.035 16.201 1.00 92.25 200 SER A C 1
ATOM 1384 O O . SER A 1 200 ? -14.500 -11.168 15.132 1.00 92.25 200 SER A O 1
ATOM 1386 N N . SER A 1 201 ? -14.542 -11.131 17.373 1.00 92.56 201 SER A N 1
ATOM 1387 C CA . SER A 1 201 ? -15.973 -11.418 17.513 1.00 92.56 201 SER A CA 1
ATOM 1388 C C . SER A 1 201 ? -16.528 -10.944 18.857 1.00 92.56 201 SER A C 1
ATOM 1390 O O . SER A 1 201 ? -15.799 -10.853 19.848 1.00 92.56 201 SER A O 1
ATOM 1392 N N . TYR A 1 202 ? -17.840 -10.702 18.888 1.00 96.06 202 TYR A N 1
ATOM 1393 C CA . TYR A 1 202 ? -18.597 -10.303 20.075 1.00 96.06 202 TYR A CA 1
ATOM 1394 C C . TYR A 1 202 ? -19.930 -11.045 20.113 1.00 96.06 202 TYR A C 1
ATOM 1396 O O . TYR A 1 202 ? -20.530 -11.289 19.063 1.00 96.06 202 TYR A O 1
ATOM 1404 N N . ALA A 1 203 ? -20.401 -11.381 21.312 1.00 97.06 203 ALA A N 1
ATOM 1405 C CA . ALA A 1 203 ? -21.820 -11.637 21.507 1.00 97.06 203 ALA A CA 1
ATOM 1406 C C . ALA A 1 203 ? -22.556 -10.296 21.638 1.00 97.06 203 ALA A C 1
ATOM 1408 O O . ALA A 1 203 ? -21.969 -9.279 22.020 1.00 97.06 203 ALA A O 1
ATOM 1409 N N . VAL A 1 204 ? -23.844 -10.278 21.294 1.00 97.19 204 VAL A N 1
ATOM 1410 C CA . VAL A 1 204 ? -24.677 -9.090 21.508 1.00 97.19 204 VAL A CA 1
ATOM 1411 C C . VAL A 1 204 ? -24.694 -8.779 23.002 1.00 97.19 204 VAL A C 1
ATOM 1413 O O . VAL A 1 204 ? -24.990 -9.660 23.802 1.00 97.19 204 VAL A O 1
ATOM 1416 N N . GLY A 1 205 ? -24.365 -7.535 23.349 1.00 95.69 205 GLY A N 1
ATOM 1417 C CA . GLY A 1 205 ? -24.291 -7.082 24.737 1.00 95.69 205 GLY A CA 1
ATOM 1418 C C . GLY A 1 205 ? -22.914 -7.224 25.391 1.00 95.69 205 GLY A C 1
ATOM 1419 O O . GLY A 1 205 ? -22.752 -6.723 26.496 1.00 95.69 205 GLY A O 1
ATOM 1420 N N . ASP A 1 206 ? -21.909 -7.831 24.743 1.00 97.75 206 ASP A N 1
ATOM 1421 C CA . ASP A 1 206 ? -20.535 -7.819 25.270 1.00 97.75 206 ASP A CA 1
ATOM 1422 C C . ASP A 1 206 ? -20.038 -6.367 25.436 1.00 97.75 206 ASP A C 1
ATOM 1424 O O . ASP A 1 206 ? -20.179 -5.539 24.532 1.00 97.75 206 ASP A O 1
ATOM 1428 N N . LEU A 1 207 ? -19.388 -6.066 26.564 1.00 96.69 207 LEU A N 1
ATOM 1429 C CA . LEU A 1 207 ? -18.679 -4.800 26.769 1.00 96.69 207 LEU A CA 1
ATOM 1430 C C . LEU A 1 207 ? -17.177 -4.994 26.611 1.00 96.69 207 LEU A C 1
ATOM 1432 O O . LEU A 1 207 ? -16.616 -5.998 27.044 1.00 96.69 207 LEU A O 1
ATOM 1436 N N . LEU A 1 208 ? -16.503 -3.986 26.066 1.00 97.00 208 LEU A N 1
ATOM 1437 C CA . LEU A 1 208 ? -15.045 -3.934 26.046 1.00 97.00 208 LEU A CA 1
ATOM 1438 C C . LEU A 1 208 ? -14.544 -3.146 27.241 1.00 97.00 208 LEU A C 1
ATOM 1440 O O . LEU A 1 208 ? -15.037 -2.058 27.529 1.00 97.00 208 LEU A O 1
ATOM 1444 N N . TYR A 1 209 ? -13.522 -3.675 27.900 1.00 96.94 209 TYR A N 1
ATOM 1445 C CA . TYR A 1 209 ? -12.868 -3.003 29.010 1.00 96.94 209 TYR A CA 1
ATOM 1446 C C . TYR A 1 209 ? -11.354 -3.190 28.943 1.00 96.94 209 TYR A C 1
ATOM 1448 O O . TYR A 1 209 ? -10.851 -4.175 28.399 1.00 96.94 209 TYR A O 1
ATOM 1456 N N . ALA A 1 210 ? -10.617 -2.242 29.515 1.00 97.06 210 ALA A N 1
ATOM 1457 C CA . ALA A 1 210 ? -9.177 -2.368 29.681 1.00 97.06 210 ALA A CA 1
ATOM 1458 C C . ALA A 1 210 ? -8.877 -3.385 30.786 1.00 97.06 210 ALA A C 1
ATOM 1460 O O . ALA A 1 210 ? -9.027 -3.094 31.971 1.00 97.06 210 ALA A O 1
ATOM 1461 N N . SER A 1 211 ? -8.479 -4.596 30.396 1.00 95.56 211 SER A N 1
ATOM 1462 C CA . SER A 1 211 ? -8.059 -5.633 31.344 1.00 95.56 211 SER A CA 1
ATOM 1463 C C . SER A 1 211 ? -6.634 -5.419 31.840 1.00 95.56 211 SER A C 1
ATOM 1465 O O . SER A 1 211 ? -6.274 -5.923 32.897 1.00 95.56 211 SER A O 1
ATOM 1467 N N . THR A 1 212 ? -5.823 -4.686 31.072 1.00 95.19 212 THR A N 1
ATOM 1468 C CA . THR A 1 212 ? -4.479 -4.231 31.448 1.00 95.19 212 THR A CA 1
ATOM 1469 C C . THR A 1 212 ? -4.212 -2.854 30.824 1.00 95.19 212 THR A C 1
ATOM 1471 O O . THR A 1 212 ? -5.053 -2.313 30.109 1.00 95.19 212 THR A O 1
ATOM 1474 N N . THR A 1 213 ? -3.020 -2.289 31.039 1.00 94.81 213 THR A N 1
ATOM 1475 C CA . THR A 1 213 ? -2.582 -1.035 30.395 1.00 94.81 213 THR A CA 1
ATOM 1476 C C . THR A 1 213 ? -2.370 -1.150 28.881 1.00 94.81 213 THR A C 1
ATOM 1478 O O . THR A 1 213 ? -2.232 -0.131 28.210 1.00 94.81 213 THR A O 1
ATOM 1481 N N . THR A 1 214 ? -2.331 -2.367 28.332 1.00 96.31 214 THR A N 1
ATOM 1482 C CA . THR A 1 214 ? -2.009 -2.637 26.919 1.00 96.31 214 THR A CA 1
ATOM 1483 C C . THR A 1 214 ? -2.975 -3.609 26.243 1.00 96.31 214 THR A C 1
ATOM 1485 O O . THR A 1 214 ? -2.778 -3.948 25.077 1.00 96.31 214 THR A O 1
ATOM 1488 N N . ALA A 1 215 ? -4.018 -4.061 26.945 1.00 96.31 215 ALA A N 1
ATOM 1489 C CA . ALA A 1 215 ? -4.982 -5.027 26.436 1.00 96.31 215 ALA A CA 1
ATOM 1490 C C . ALA A 1 215 ? -6.422 -4.607 26.740 1.00 96.31 215 ALA A C 1
ATOM 1492 O O . ALA A 1 215 ? -6.747 -4.191 27.856 1.00 96.31 215 ALA A O 1
ATOM 1493 N N . LEU A 1 216 ? -7.288 -4.798 25.744 1.00 97.69 216 LEU A N 1
ATOM 1494 C CA . LEU A 1 216 ? -8.734 -4.770 25.911 1.00 97.69 216 LEU A CA 1
ATOM 1495 C C . LEU A 1 216 ? -9.259 -6.208 25.931 1.00 97.69 216 LEU A C 1
ATOM 1497 O O . LEU A 1 216 ? -8.916 -7.023 25.072 1.00 97.69 216 LEU A O 1
ATOM 1501 N N . SER A 1 217 ? -10.109 -6.502 26.906 1.00 96.69 217 SER A N 1
ATOM 1502 C CA . SER A 1 217 ? -10.846 -7.760 27.006 1.00 96.69 217 SER A CA 1
ATOM 1503 C C . SER A 1 217 ? -12.338 -7.502 26.869 1.00 96.69 217 SER A C 1
ATOM 1505 O O . SER A 1 217 ? -12.805 -6.366 26.981 1.00 96.69 217 SER A O 1
ATOM 1507 N N . LYS A 1 218 ? -13.089 -8.573 26.623 1.00 97.06 218 LYS A N 1
ATOM 1508 C CA . LYS A 1 218 ? -14.547 -8.542 26.588 1.00 97.06 218 LYS A CA 1
ATOM 1509 C C . LYS A 1 218 ? -15.132 -9.072 27.895 1.00 97.06 218 LYS A C 1
ATOM 1511 O O . LYS A 1 218 ? -14.675 -10.092 28.408 1.00 97.06 218 LYS A O 1
ATOM 1516 N N . LEU A 1 219 ? -16.136 -8.382 28.416 1.00 97.44 219 LEU A N 1
ATOM 1517 C CA . LEU A 1 219 ? -16.980 -8.828 29.515 1.00 97.44 219 LEU A CA 1
ATOM 1518 C C . LEU A 1 219 ? -18.330 -9.226 28.922 1.00 97.44 219 LEU A C 1
ATOM 1520 O O . LEU A 1 219 ? -18.997 -8.391 28.313 1.00 97.44 219 LEU A O 1
ATOM 1524 N N . ALA A 1 220 ? -18.696 -10.497 29.077 1.00 97.75 220 ALA A N 1
ATOM 1525 C CA . ALA A 1 220 ? -19.951 -11.013 28.547 1.00 97.75 220 ALA A CA 1
ATOM 1526 C C . ALA A 1 220 ? -21.159 -10.350 29.219 1.00 97.75 220 ALA A C 1
ATOM 1528 O O . ALA A 1 220 ? -21.107 -10.031 30.412 1.00 97.75 220 ALA A O 1
ATOM 1529 N N . ASP A 1 221 ? -22.242 -10.174 28.463 1.00 97.31 221 ASP A N 1
ATOM 1530 C CA . ASP A 1 221 ? -23.531 -9.792 29.041 1.00 97.31 221 ASP A CA 1
ATOM 1531 C C . ASP A 1 221 ? -24.073 -10.903 29.956 1.00 97.31 221 ASP A C 1
ATOM 1533 O O . ASP A 1 221 ? -23.687 -12.074 29.864 1.00 97.31 221 ASP A O 1
ATOM 1537 N N . VAL A 1 222 ? -24.972 -10.536 30.863 1.00 97.38 222 VAL A N 1
ATOM 1538 C CA . VAL A 1 222 ? -25.563 -11.442 31.851 1.00 97.38 222 VAL A CA 1
ATOM 1539 C C . VAL A 1 222 ? -27.083 -11.302 31.891 1.00 97.38 222 VAL A C 1
ATOM 1541 O O . VAL A 1 222 ? -27.685 -10.477 31.213 1.00 97.38 222 VAL A O 1
ATOM 1544 N N . ALA A 1 223 ? -27.738 -12.117 32.721 1.00 96.81 223 ALA A N 1
ATOM 1545 C CA . ALA A 1 223 ? -29.179 -12.022 32.923 1.00 96.81 223 ALA A CA 1
ATOM 1546 C C . ALA A 1 223 ? -29.617 -10.605 33.347 1.00 96.81 223 ALA A C 1
ATOM 1548 O O . ALA A 1 223 ? -28.901 -9.892 34.057 1.00 96.81 223 ALA A O 1
ATOM 1549 N N . THR A 1 224 ? -30.838 -10.226 32.969 1.00 96.62 224 THR A N 1
ATOM 1550 C CA . THR A 1 224 ? -31.429 -8.923 33.295 1.00 96.62 224 THR A CA 1
ATOM 1551 C C . THR A 1 224 ? -31.436 -8.633 34.798 1.00 96.62 224 THR A C 1
ATOM 1553 O O . THR A 1 224 ? -31.610 -9.528 35.630 1.00 96.62 224 THR A O 1
ATOM 1556 N N . GLY A 1 225 ? -31.315 -7.351 35.154 1.00 95.62 225 GLY A N 1
ATOM 1557 C CA . GLY A 1 225 ? -31.343 -6.896 36.546 1.00 95.62 225 GLY A CA 1
ATOM 1558 C C . GLY A 1 225 ? -29.998 -7.017 37.265 1.00 95.62 225 GLY A C 1
ATOM 1559 O O . GLY A 1 225 ? -29.967 -7.066 38.497 1.00 95.62 225 GLY A O 1
ATOM 1560 N N . ASN A 1 226 ? -28.900 -7.113 36.520 1.00 97.38 226 ASN A N 1
ATOM 1561 C CA . ASN A 1 226 ? -27.552 -6.889 37.028 1.00 97.38 226 ASN A CA 1
ATOM 1562 C C . ASN A 1 226 ? -27.065 -5.501 36.598 1.00 97.38 226 ASN A C 1
ATOM 1564 O O . ASN A 1 226 ? -27.535 -4.946 35.607 1.00 97.38 226 ASN A O 1
ATOM 1568 N N . ALA A 1 227 ? -26.135 -4.944 37.363 1.00 97.00 227 ALA A N 1
ATOM 1569 C CA . ALA A 1 227 ? -25.467 -3.685 37.074 1.00 97.00 227 ALA A CA 1
ATOM 1570 C C . ALA A 1 227 ? -23.963 -3.926 36.917 1.00 97.00 227 ALA A C 1
ATOM 1572 O O . ALA A 1 227 ? -23.413 -4.843 37.537 1.00 97.00 227 ALA A O 1
ATOM 1573 N N . LEU A 1 228 ? -23.307 -3.109 36.092 1.00 97.44 228 LEU A N 1
ATOM 1574 C CA . LEU A 1 228 ? -21.857 -3.132 35.966 1.00 97.44 228 LEU A CA 1
ATOM 1575 C C . LEU A 1 228 ? -21.261 -2.419 37.177 1.00 97.44 228 LEU A C 1
ATOM 1577 O O . LEU A 1 228 ? -21.490 -1.228 37.384 1.00 97.44 228 LEU A O 1
ATOM 1581 N N . ILE A 1 229 ? -20.508 -3.155 37.980 1.00 96.75 229 ILE A N 1
ATOM 1582 C CA . ILE A 1 229 ? -19.899 -2.664 39.209 1.00 96.75 229 ILE A CA 1
ATOM 1583 C C . ILE A 1 229 ? -18.395 -2.562 38.968 1.00 96.75 229 ILE A C 1
ATOM 1585 O O . ILE A 1 229 ? -17.772 -3.485 38.434 1.00 96.75 229 ILE A O 1
ATOM 1589 N N . SER A 1 230 ? -17.800 -1.423 39.326 1.00 95.81 230 SER A N 1
ATOM 1590 C CA . SER A 1 230 ? -16.350 -1.255 39.241 1.00 95.81 230 SER A CA 1
ATOM 1591 C C . SER A 1 230 ? -15.653 -2.189 40.236 1.00 95.81 230 SER A C 1
ATOM 1593 O O . SER A 1 230 ? -16.063 -2.305 41.387 1.00 95.81 230 SER A O 1
ATOM 1595 N N . GLY A 1 231 ? -14.574 -2.848 39.805 1.00 94.44 231 GLY A N 1
ATOM 1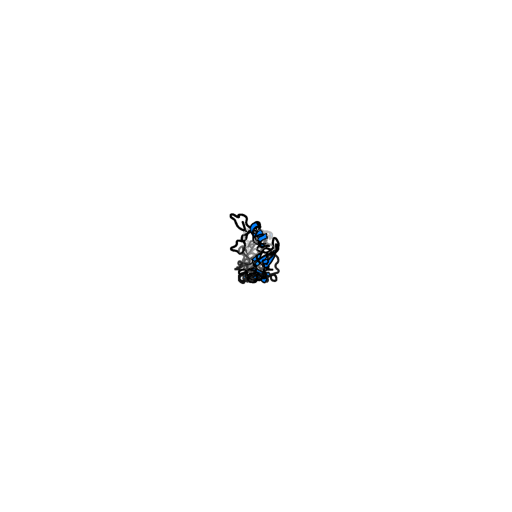596 C CA . GLY A 1 231 ? -13.772 -3.712 40.681 1.00 94.44 231 GLY A CA 1
ATOM 1597 C C . GLY A 1 231 ? -12.814 -2.947 41.605 1.00 94.44 231 GLY A C 1
ATOM 1598 O O . GLY A 1 231 ? -12.159 -3.552 42.450 1.00 94.44 231 GLY A O 1
ATOM 1599 N N . GLY A 1 232 ? -12.706 -1.626 41.432 1.00 94.31 232 GLY A N 1
ATOM 1600 C CA . GLY A 1 232 ? -11.654 -0.793 42.016 1.00 94.31 232 GLY A CA 1
ATOM 1601 C C . GLY A 1 232 ? -10.512 -0.508 41.033 1.00 94.31 232 GLY A C 1
ATOM 1602 O O . GLY A 1 232 ? -10.517 -0.954 39.886 1.00 94.31 232 GLY A O 1
ATOM 1603 N N . VAL A 1 233 ? -9.531 0.288 41.465 1.00 94.75 233 VAL A N 1
ATOM 1604 C CA . VAL A 1 233 ? -8.386 0.677 40.624 1.00 94.75 233 VAL A CA 1
ATOM 1605 C C . VAL A 1 233 ? -7.553 -0.559 40.272 1.00 94.75 233 VAL A C 1
ATOM 1607 O O . VAL A 1 233 ? -7.096 -1.271 41.159 1.00 94.75 233 VAL A O 1
ATOM 1610 N N . GLY A 1 234 ? -7.342 -0.802 38.975 1.00 94.38 234 GLY A N 1
ATOM 1611 C CA . GLY A 1 234 ? -6.544 -1.932 38.479 1.00 94.38 234 GLY A CA 1
ATOM 1612 C C . GLY A 1 234 ? -7.260 -3.287 38.485 1.00 94.38 234 GLY A C 1
ATOM 1613 O O . GLY A 1 234 ? -6.636 -4.296 38.167 1.00 94.38 234 GLY A O 1
ATOM 1614 N N . VAL A 1 235 ? -8.552 -3.323 38.817 1.00 96.12 235 VAL A N 1
ATOM 1615 C CA . VAL A 1 235 ? -9.365 -4.545 38.843 1.00 96.12 235 VAL A CA 1
ATOM 1616 C C . VAL A 1 235 ? -10.449 -4.454 37.772 1.00 96.12 235 VAL A C 1
ATOM 1618 O O . VAL A 1 235 ? -11.058 -3.402 37.571 1.00 96.12 235 VAL A O 1
ATOM 1621 N N . ALA A 1 236 ? -10.693 -5.564 37.073 1.00 96.50 236 ALA A N 1
ATOM 1622 C CA . ALA A 1 236 ? -11.730 -5.635 36.052 1.00 96.50 236 ALA A CA 1
ATOM 1623 C C . ALA A 1 236 ? -13.119 -5.312 36.641 1.00 96.50 236 ALA A C 1
ATOM 1625 O O . ALA A 1 236 ? -13.426 -5.747 37.755 1.00 96.50 236 ALA A O 1
ATOM 1626 N N . PRO A 1 237 ? -13.977 -4.577 35.915 1.00 97.44 237 PRO A N 1
ATOM 1627 C CA . PRO A 1 237 ? -15.372 -4.436 36.304 1.00 97.44 237 PRO A CA 1
ATOM 1628 C C . PRO A 1 237 ? -16.093 -5.785 36.182 1.00 97.44 237 PRO A C 1
ATOM 1630 O O . PRO A 1 237 ? -15.714 -6.636 35.375 1.00 97.44 237 PRO A O 1
ATOM 1633 N N . ALA A 1 238 ? -17.147 -5.973 36.970 1.00 96.88 238 ALA A N 1
ATOM 1634 C CA . ALA A 1 238 ? -17.929 -7.203 36.982 1.00 96.88 238 ALA A CA 1
ATOM 1635 C C . ALA A 1 238 ? -19.425 -6.905 37.057 1.00 96.88 238 ALA A C 1
ATOM 1637 O O . ALA A 1 238 ? -19.856 -5.906 37.635 1.00 96.88 238 ALA A O 1
ATOM 1638 N N . TRP A 1 239 ? -20.229 -7.801 36.493 1.00 98.06 239 TRP A N 1
ATOM 1639 C CA . TRP A 1 239 ? -21.671 -7.760 36.672 1.00 98.06 239 TRP A CA 1
ATOM 1640 C C . TRP A 1 239 ? -22.062 -8.275 38.052 1.00 98.06 239 TRP A C 1
ATOM 1642 O O . TRP A 1 239 ? -21.590 -9.320 38.498 1.00 98.06 239 TRP A O 1
ATOM 1652 N N . GLY A 1 240 ? -22.981 -7.575 38.707 1.00 97.06 240 GLY A N 1
ATOM 1653 C CA . GLY A 1 240 ? -23.531 -8.025 39.975 1.00 97.06 240 GLY A CA 1
ATOM 1654 C C . GLY A 1 240 ? -24.764 -7.245 40.398 1.00 97.06 240 GLY A C 1
ATOM 1655 O O . GLY A 1 240 ? -25.307 -6.422 39.659 1.00 97.06 240 GLY A O 1
ATOM 1656 N N . LYS A 1 241 ? -25.222 -7.521 41.617 1.00 95.38 241 LYS A N 1
ATOM 1657 C CA . LYS A 1 241 ? -26.344 -6.808 42.232 1.00 95.38 241 LYS A CA 1
ATOM 1658 C C . LYS A 1 241 ? -25.857 -5.550 42.942 1.00 95.38 241 LYS A C 1
ATOM 1660 O O . LYS A 1 241 ? -24.765 -5.518 43.506 1.00 95.38 241 LYS A O 1
ATOM 1665 N N . ILE A 1 242 ? -26.700 -4.521 42.959 1.00 94.06 242 ILE A N 1
ATOM 1666 C CA . ILE A 1 242 ? -26.449 -3.321 43.755 1.00 94.06 242 ILE A CA 1
ATOM 1667 C C . ILE A 1 242 ? -26.636 -3.664 45.238 1.00 94.06 242 ILE A C 1
ATOM 1669 O O . ILE A 1 242 ? -27.754 -3.908 45.685 1.00 94.06 242 ILE A O 1
ATOM 1673 N N . GLY A 1 243 ? -25.541 -3.697 45.999 1.00 90.00 243 GLY A N 1
ATOM 1674 C CA . GLY A 1 243 ? -25.587 -3.803 47.451 1.00 90.00 243 GLY A CA 1
ATOM 1675 C C . GLY A 1 243 ? -26.071 -2.491 48.060 1.00 90.00 243 GLY A C 1
ATOM 1676 O O . GLY A 1 243 ? -25.446 -1.448 47.871 1.00 90.00 243 GLY A O 1
ATOM 1677 N N . LEU A 1 244 ? -27.175 -2.536 48.806 1.00 86.69 244 LEU A N 1
ATOM 1678 C CA . LEU A 1 244 ? -27.783 -1.335 49.393 1.00 86.69 244 LEU A CA 1
ATOM 1679 C C . LEU A 1 244 ? -26.917 -0.687 50.484 1.00 86.69 244 LEU A C 1
ATOM 1681 O O . LEU A 1 244 ? -27.075 0.495 50.756 1.00 86.69 244 LEU A O 1
ATOM 1685 N N . THR A 1 245 ? -25.992 -1.440 51.084 1.00 82.31 245 THR A N 1
ATOM 1686 C CA . THR A 1 245 ? -25.039 -0.939 52.088 1.00 82.31 245 THR A CA 1
ATOM 1687 C C . THR A 1 245 ? -23.672 -0.577 51.508 1.00 82.31 245 THR A C 1
ATOM 1689 O O . THR A 1 245 ? -22.890 0.083 52.184 1.00 82.31 245 THR A O 1
ATOM 1692 N N . THR A 1 246 ? -23.359 -1.015 50.284 1.00 88.25 246 THR A N 1
ATOM 1693 C CA . THR A 1 246 ? -22.016 -0.878 49.693 1.00 88.25 246 THR A CA 1
ATOM 1694 C C . THR A 1 246 ? -21.969 0.057 48.493 1.00 88.25 246 THR A C 1
ATOM 1696 O O . THR A 1 246 ? -20.916 0.621 48.215 1.00 88.25 246 THR A O 1
ATOM 1699 N N . HIS A 1 247 ? -23.075 0.219 47.761 1.00 91.31 247 HIS A N 1
ATOM 1700 C CA . HIS A 1 247 ? -23.111 0.982 46.505 1.00 91.31 247 HIS A CA 1
ATOM 1701 C C . HIS A 1 247 ? -24.018 2.218 46.561 1.00 91.31 247 HIS A C 1
ATOM 1703 O O . HIS A 1 247 ? -24.018 3.011 45.623 1.00 91.31 247 HIS A O 1
ATOM 1709 N N . VAL A 1 248 ? -24.788 2.394 47.638 1.00 89.50 248 VAL A N 1
ATOM 1710 C CA . VAL A 1 248 ? -25.593 3.599 47.873 1.00 89.50 248 VAL A CA 1
ATOM 1711 C C . VAL A 1 248 ? -24.852 4.485 48.868 1.00 89.50 248 VAL A C 1
ATOM 1713 O O . VAL A 1 248 ? -24.509 4.040 49.961 1.00 89.50 248 VAL A O 1
ATOM 1716 N N . SER A 1 249 ? -24.602 5.739 48.498 1.00 88.44 249 SER A N 1
ATOM 1717 C CA . SER A 1 249 ? -24.111 6.763 49.419 1.00 88.44 249 SER A CA 1
ATOM 1718 C C . SER A 1 249 ? -25.284 7.571 49.983 1.00 88.44 249 SER A C 1
ATOM 1720 O O . SER A 1 249 ? -26.171 8.005 49.249 1.00 88.44 249 SER A O 1
ATOM 1722 N N . GLY A 1 250 ? -25.292 7.772 51.303 1.00 86.06 250 GLY A N 1
ATOM 1723 C CA . GLY A 1 250 ? -26.379 8.458 52.009 1.00 86.06 250 GLY A CA 1
ATOM 1724 C C . GLY A 1 250 ? -27.598 7.570 52.291 1.00 86.06 250 GLY A C 1
ATOM 1725 O O . GLY A 1 250 ? -27.535 6.345 52.216 1.00 86.06 250 GLY A O 1
ATOM 1726 N N . THR A 1 251 ? -28.712 8.197 52.667 1.00 84.75 251 THR A N 1
ATOM 1727 C CA . THR A 1 251 ? -29.956 7.499 53.023 1.00 84.75 251 THR A CA 1
ATOM 1728 C C . THR A 1 251 ? -30.760 7.160 51.775 1.00 84.75 251 THR A C 1
ATOM 1730 O O . THR A 1 251 ? -31.102 8.053 51.000 1.00 84.75 251 THR A O 1
ATOM 1733 N N . LEU A 1 252 ? -31.140 5.891 51.607 1.00 84.44 252 LEU A N 1
ATOM 1734 C CA . LEU A 1 252 ? -32.084 5.504 50.561 1.00 84.44 252 LEU A CA 1
ATOM 1735 C C . LEU A 1 252 ? -33.501 5.985 50.943 1.00 84.44 252 LEU A C 1
ATOM 1737 O O . LEU A 1 252 ? -33.994 5.616 52.016 1.00 84.44 252 LEU A O 1
ATOM 1741 N N . PRO A 1 253 ? -34.177 6.796 50.108 1.00 82.06 253 PRO A N 1
ATOM 1742 C CA . PRO A 1 253 ? -35.525 7.267 50.411 1.00 82.06 253 PRO A CA 1
ATOM 1743 C C . PRO A 1 253 ? -36.551 6.132 50.456 1.00 82.06 253 PRO A C 1
ATOM 1745 O O . PRO A 1 253 ? -36.414 5.123 49.760 1.00 82.06 253 PRO A O 1
ATOM 1748 N N . VAL A 1 254 ? -37.634 6.351 51.208 1.00 83.12 254 VAL A N 1
ATOM 1749 C CA . VAL A 1 254 ? -38.716 5.364 51.385 1.00 83.12 254 VAL A CA 1
ATOM 1750 C C . VAL A 1 254 ? -39.374 4.961 50.070 1.00 83.12 254 VAL A C 1
ATOM 1752 O O . VAL A 1 254 ? -39.657 3.785 49.857 1.00 83.12 254 VAL A O 1
ATOM 1755 N N . ALA A 1 255 ? -39.528 5.908 49.142 1.00 81.75 255 ALA A N 1
ATOM 1756 C CA . ALA A 1 255 ? -40.087 5.640 47.816 1.00 81.75 255 ALA A CA 1
ATOM 1757 C C . ALA A 1 255 ? -39.300 4.580 47.019 1.00 81.75 255 ALA A C 1
ATOM 1759 O O . ALA A 1 255 ? -39.864 3.933 46.144 1.00 81.75 255 ALA A O 1
ATOM 1760 N N . ASN A 1 256 ? -38.022 4.372 47.351 1.00 82.38 256 ASN A N 1
ATOM 1761 C CA . ASN A 1 256 ? -37.137 3.411 46.694 1.00 82.38 256 ASN A CA 1
ATOM 1762 C C . ASN A 1 256 ? -36.860 2.174 47.571 1.00 82.38 256 ASN A C 1
ATOM 1764 O O . ASN A 1 256 ? -35.854 1.496 47.376 1.00 82.38 256 ASN A O 1
ATOM 1768 N N . GLY A 1 257 ? -37.715 1.893 48.561 1.00 82.00 257 GLY A N 1
ATOM 1769 C CA . GLY A 1 257 ? -37.586 0.738 49.458 1.00 82.00 257 GLY A CA 1
ATOM 1770 C C . GLY A 1 257 ? -36.583 0.914 50.601 1.00 82.00 257 GLY A C 1
ATOM 1771 O O . GLY A 1 257 ? -36.366 -0.021 51.369 1.00 82.00 257 GLY A O 1
ATOM 1772 N N . GLY A 1 258 ? -35.977 2.097 50.744 1.00 84.56 258 GLY A N 1
ATOM 1773 C CA . GLY A 1 258 ? -35.248 2.444 51.960 1.00 84.56 258 GLY A CA 1
ATOM 1774 C C . GLY A 1 258 ? -36.203 2.684 53.130 1.00 84.56 258 GLY A C 1
ATOM 1775 O O . GLY A 1 258 ? -37.409 2.817 52.959 1.00 84.56 258 GLY A O 1
ATOM 1776 N N . THR A 1 259 ? -35.685 2.770 54.347 1.00 84.12 259 THR A N 1
ATOM 1777 C CA . THR A 1 259 ? -36.498 3.155 55.512 1.00 84.12 259 THR A CA 1
ATOM 1778 C C . THR A 1 259 ? -36.467 4.664 55.764 1.00 84.12 259 THR A C 1
ATOM 1780 O O . THR A 1 259 ? -37.180 5.151 56.634 1.00 84.12 259 THR A O 1
ATOM 1783 N N . GLY A 1 260 ? -35.654 5.425 55.015 1.00 79.94 260 GLY A N 1
ATOM 1784 C CA . GLY A 1 260 ? -35.511 6.874 55.193 1.00 79.94 260 GLY A CA 1
ATOM 1785 C C . GLY A 1 260 ? -34.872 7.297 56.524 1.00 79.94 260 GLY A C 1
ATOM 1786 O O . GLY A 1 260 ? -34.798 8.491 56.795 1.00 79.94 260 GLY A O 1
ATOM 1787 N N . ILE A 1 261 ? -34.400 6.345 57.336 1.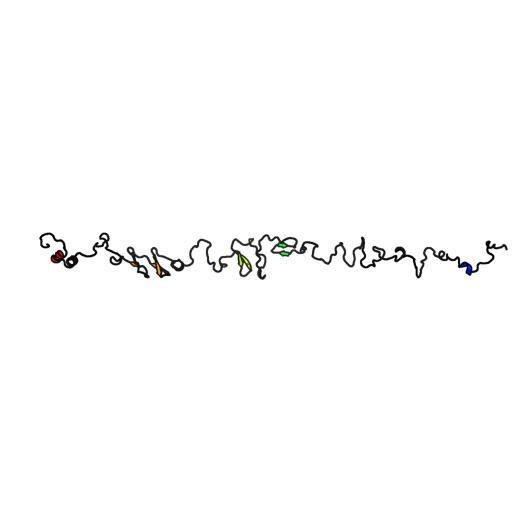00 83.25 261 ILE A N 1
ATOM 1788 C CA . ILE A 1 261 ? -33.812 6.563 58.664 1.00 83.25 261 ILE A CA 1
ATOM 1789 C C . ILE A 1 261 ? -32.325 6.183 58.663 1.00 83.25 261 ILE A C 1
ATOM 1791 O O . ILE A 1 261 ? -31.942 5.151 58.116 1.00 83.25 261 ILE A O 1
ATOM 1795 N N . THR A 1 262 ? -31.481 7.013 59.281 1.00 80.50 262 THR A N 1
ATOM 1796 C CA . THR A 1 262 ? -30.046 6.727 59.497 1.00 80.50 262 THR A CA 1
ATOM 1797 C C . THR A 1 262 ? -29.774 6.088 60.860 1.00 80.50 262 THR A C 1
ATOM 1799 O O . THR A 1 262 ? -28.768 5.403 61.029 1.00 80.50 262 THR A O 1
ATOM 1802 N N . SER A 1 263 ? -30.679 6.284 61.823 1.00 83.06 263 SER A N 1
ATOM 1803 C CA . SER A 1 263 ? -30.679 5.667 63.150 1.00 83.06 263 SER A CA 1
ATOM 1804 C C . SER A 1 263 ? -32.106 5.584 63.696 1.00 83.06 263 SER A C 1
ATOM 1806 O O . SER A 1 263 ? -32.988 6.332 63.272 1.00 83.06 263 SER A O 1
ATOM 1808 N N . LEU A 1 264 ? -32.333 4.695 64.662 1.00 89.44 264 LEU A N 1
ATOM 1809 C CA . LEU A 1 264 ? -33.556 4.712 65.467 1.00 89.44 264 LEU A CA 1
ATOM 1810 C C . LEU A 1 264 ? -33.474 5.833 66.519 1.00 89.44 264 LEU A C 1
ATOM 1812 O O . LEU A 1 264 ? -32.375 6.214 66.929 1.00 89.44 264 LEU A O 1
ATOM 1816 N N . GLY A 1 265 ? -34.625 6.354 66.955 1.00 86.94 265 GLY A N 1
ATOM 1817 C CA . GLY A 1 265 ? -34.699 7.240 68.123 1.00 86.94 265 GLY A CA 1
ATOM 1818 C C . GLY A 1 265 ? -34.261 6.524 69.409 1.00 86.94 265 GLY A C 1
ATOM 1819 O O . GLY A 1 265 ? -34.215 5.289 69.454 1.00 86.94 265 GLY A O 1
ATOM 1820 N N . ALA A 1 266 ? -33.930 7.283 70.459 1.00 88.44 266 ALA A N 1
ATOM 1821 C CA . ALA A 1 266 ? -33.585 6.713 71.765 1.00 88.44 266 ALA A CA 1
ATOM 1822 C C . ALA A 1 266 ? -34.713 5.788 72.265 1.00 88.44 266 ALA A C 1
ATOM 1824 O O . ALA A 1 266 ? -35.882 6.079 72.054 1.00 88.44 266 ALA A O 1
ATOM 1825 N N . GLY A 1 267 ? -34.372 4.631 72.843 1.00 88.44 267 GLY A N 1
ATOM 1826 C CA . GLY A 1 267 ? -35.347 3.644 73.344 1.00 88.44 267 GLY A CA 1
ATOM 1827 C C . GLY A 1 267 ? -36.094 2.822 72.278 1.00 88.44 267 GLY A C 1
ATOM 1828 O O . GLY A 1 267 ? -36.463 1.680 72.554 1.00 88.44 267 GLY A O 1
ATOM 1829 N N . VAL A 1 268 ? -36.230 3.312 71.037 1.00 93.94 268 VAL A N 1
ATOM 1830 C CA . VAL A 1 268 ? -36.973 2.630 69.953 1.00 93.94 268 VAL A CA 1
ATOM 1831 C C . VAL A 1 268 ? -36.384 1.252 69.627 1.00 93.94 268 VAL A C 1
ATOM 1833 O O . VAL A 1 268 ? -37.126 0.288 69.456 1.00 93.94 268 VAL A O 1
ATOM 1836 N N . ALA A 1 269 ? -35.054 1.117 69.594 1.00 92.75 269 ALA A N 1
ATOM 1837 C CA . ALA A 1 269 ? -34.398 -0.174 69.354 1.00 92.75 269 ALA A CA 1
ATOM 1838 C C . ALA A 1 269 ? -34.723 -1.213 70.448 1.00 92.75 269 ALA A C 1
ATOM 1840 O O . ALA A 1 269 ? -35.000 -2.374 70.146 1.00 92.75 269 ALA A O 1
ATOM 1841 N N . THR A 1 270 ? -34.728 -0.785 71.714 1.00 92.25 270 THR A N 1
ATOM 1842 C CA . THR A 1 270 ? -35.020 -1.632 72.881 1.00 92.25 270 THR A CA 1
ATOM 1843 C C . THR A 1 270 ? -36.478 -2.082 72.892 1.00 92.25 270 THR A C 1
ATOM 1845 O O . THR A 1 270 ? -36.761 -3.247 73.178 1.00 92.25 270 THR A O 1
ATOM 1848 N N . TRP A 1 271 ? -37.402 -1.190 72.528 1.00 95.06 271 TRP A N 1
ATOM 1849 C CA . TRP A 1 271 ? -38.814 -1.530 72.376 1.00 95.06 271 TRP A CA 1
ATOM 1850 C C . TRP A 1 271 ? -39.046 -2.558 71.266 1.00 95.06 271 TRP A C 1
ATOM 1852 O O . TRP A 1 271 ? -39.714 -3.560 71.507 1.00 95.06 271 TRP A O 1
ATOM 1862 N N . LEU A 1 272 ? -38.438 -2.376 70.087 1.00 93.31 272 LEU A N 1
ATOM 1863 C CA . LEU A 1 272 ? -38.560 -3.337 68.984 1.00 93.31 272 LEU A CA 1
ATOM 1864 C C . LEU A 1 272 ? -37.955 -4.711 69.321 1.00 93.31 272 LEU A C 1
ATOM 1866 O O . LEU A 1 272 ? -38.492 -5.732 68.896 1.00 93.31 272 LEU A O 1
ATOM 1870 N N . GLY A 1 273 ? -36.855 -4.751 70.081 1.00 93.06 273 GLY A N 1
ATOM 1871 C CA . GLY A 1 273 ? -36.219 -6.002 70.512 1.00 93.06 273 GLY A CA 1
ATOM 1872 C C . GLY A 1 273 ? -36.935 -6.704 71.671 1.00 93.06 273 GLY A C 1
ATOM 1873 O O . GLY A 1 273 ? -36.899 -7.928 71.770 1.00 93.06 273 GLY A O 1
ATOM 1874 N N . THR A 1 274 ? -37.596 -5.942 72.545 1.00 94.50 274 THR A N 1
ATOM 1875 C CA . THR A 1 274 ? -38.327 -6.442 73.719 1.00 94.50 274 THR A CA 1
ATOM 1876 C C . THR A 1 274 ? -39.582 -5.596 73.952 1.00 94.50 274 THR A C 1
ATOM 1878 O O . THR A 1 274 ? -39.555 -4.657 74.753 1.00 94.50 274 THR A O 1
ATOM 1881 N N . PRO A 1 275 ? -40.698 -5.882 73.264 1.00 93.75 275 PRO A N 1
ATOM 1882 C CA . PRO A 1 275 ? -41.883 -5.042 73.363 1.00 93.75 275 PRO A CA 1
ATOM 1883 C C . PRO A 1 275 ? -42.503 -5.160 74.759 1.00 93.75 275 PRO A C 1
ATOM 1885 O O . PRO A 1 275 ? -43.044 -6.193 75.143 1.00 93.75 275 PRO A O 1
ATOM 1888 N N . SER A 1 276 ? -42.412 -4.078 75.527 1.00 92.12 276 SER A N 1
ATOM 1889 C CA . SER A 1 276 ? -43.050 -3.907 76.833 1.00 92.12 276 SER A CA 1
ATOM 1890 C C . SER A 1 276 ? -43.519 -2.462 76.977 1.00 92.12 276 SER A C 1
ATOM 1892 O O . SER A 1 276 ? -42.989 -1.574 76.308 1.00 92.12 276 SER A O 1
ATOM 1894 N N . SER A 1 277 ? -44.494 -2.209 77.852 1.00 88.75 277 SER A N 1
ATOM 1895 C CA . SER A 1 277 ? -44.930 -0.840 78.162 1.00 88.75 277 SER A CA 1
ATOM 1896 C C . SER A 1 277 ? -43.784 0.011 78.717 1.00 88.75 277 SER A C 1
ATOM 1898 O O . SER A 1 277 ? -43.669 1.173 78.351 1.00 88.75 277 SER A O 1
ATOM 1900 N N . ALA A 1 278 ? -42.889 -0.579 79.516 1.00 89.31 278 ALA A N 1
ATOM 1901 C CA . ALA A 1 278 ? -41.697 0.095 80.031 1.00 89.31 278 ALA A CA 1
ATOM 1902 C C . ALA A 1 278 ? -40.720 0.504 78.914 1.00 89.31 278 ALA A C 1
ATOM 1904 O O . ALA A 1 278 ? -40.199 1.616 78.923 1.00 89.31 278 ALA A O 1
ATOM 1905 N N . ASN A 1 279 ? -40.497 -0.368 77.927 1.00 91.50 279 ASN A N 1
ATOM 1906 C CA . ASN A 1 279 ? -39.627 -0.046 76.796 1.00 91.50 279 ASN A CA 1
ATOM 1907 C C . ASN A 1 279 ? -40.294 0.912 75.798 1.00 91.50 279 ASN A C 1
ATOM 1909 O O . ASN A 1 279 ? -39.584 1.685 75.164 1.00 91.50 279 ASN A O 1
ATOM 1913 N N . LEU A 1 280 ? -41.628 0.883 75.668 1.00 90.12 280 LEU A N 1
ATOM 1914 C CA . LEU A 1 280 ? -42.384 1.854 74.868 1.00 90.12 280 LEU A CA 1
ATOM 1915 C C . LEU A 1 280 ? -42.285 3.257 75.476 1.00 90.12 280 LEU A C 1
ATOM 1917 O O . LEU A 1 280 ? -41.958 4.194 74.759 1.00 90.12 280 LEU A O 1
ATOM 1921 N N . LEU A 1 281 ? -42.489 3.368 76.791 1.00 87.75 281 LEU A N 1
ATOM 1922 C CA . LEU A 1 281 ? -42.328 4.615 77.541 1.00 87.75 281 LEU A CA 1
ATOM 1923 C C . LEU A 1 281 ? -40.912 5.183 77.372 1.00 87.75 281 LEU A C 1
ATOM 1925 O O . LEU A 1 281 ? -40.735 6.353 77.080 1.00 87.75 281 LEU A O 1
ATOM 1929 N N . ALA A 1 282 ? -39.882 4.337 77.456 1.00 87.19 282 ALA A N 1
ATOM 1930 C CA . ALA A 1 282 ? -38.502 4.768 77.223 1.00 87.19 282 ALA A CA 1
ATOM 1931 C C . ALA A 1 282 ? -38.207 5.200 75.768 1.00 87.19 282 ALA A C 1
ATOM 1933 O O . ALA A 1 282 ? -37.169 5.814 75.519 1.00 87.19 282 ALA A O 1
ATOM 1934 N N . ALA A 1 283 ? -39.061 4.834 74.805 1.00 91.88 283 ALA A N 1
ATOM 1935 C CA . ALA A 1 283 ? -38.926 5.190 73.393 1.00 91.88 283 ALA A CA 1
ATOM 1936 C C . ALA A 1 283 ? -39.670 6.483 73.016 1.00 91.88 283 ALA A C 1
ATOM 1938 O O . ALA A 1 283 ? -39.356 7.093 71.993 1.00 91.88 283 ALA A O 1
ATOM 1939 N N . MET A 1 284 ? -40.654 6.886 73.817 1.00 88.50 284 MET A N 1
ATOM 1940 C CA . MET A 1 284 ? -41.393 8.133 73.664 1.00 88.50 284 MET A CA 1
ATOM 1941 C C . MET A 1 284 ? -40.671 9.238 74.446 1.00 88.50 284 MET A C 1
ATOM 1943 O O . MET A 1 284 ? -40.237 9.039 75.574 1.00 88.50 284 MET A O 1
ATOM 1947 N N . THR A 1 285 ? -40.436 10.390 73.814 1.00 80.94 285 THR A N 1
ATOM 1948 C CA . THR A 1 285 ? -39.556 11.439 74.375 1.00 80.94 285 THR A CA 1
ATOM 1949 C C . THR A 1 285 ? -40.275 12.744 74.708 1.00 80.94 285 THR A C 1
ATOM 1951 O O . THR A 1 285 ? -39.657 13.658 75.250 1.00 80.94 285 THR A O 1
ATOM 1954 N N . ASP A 1 286 ? -41.554 12.861 74.362 1.00 75.62 286 ASP A N 1
ATOM 1955 C CA . ASP A 1 286 ? -42.349 14.088 74.439 1.00 75.62 286 ASP A CA 1
ATOM 1956 C C . ASP A 1 286 ? -43.747 13.867 75.043 1.00 75.62 286 ASP A C 1
ATOM 1958 O O . ASP A 1 286 ? -44.728 14.483 74.620 1.00 75.62 286 ASP A O 1
ATOM 1962 N N . GLU A 1 287 ? -43.866 13.014 76.064 1.00 72.06 287 GLU A N 1
ATOM 1963 C CA . GLU A 1 287 ? -45.161 12.795 76.709 1.00 72.06 287 GLU A CA 1
ATOM 1964 C C . GLU A 1 287 ? -45.754 14.072 77.331 1.00 72.06 287 GLU A C 1
ATOM 1966 O O . GLU A 1 287 ? -45.158 14.747 78.172 1.00 72.06 287 GLU A O 1
ATOM 1971 N N . THR A 1 288 ? -46.997 14.367 76.939 1.00 64.38 288 THR A N 1
ATOM 1972 C CA . THR A 1 288 ? -47.888 15.336 77.590 1.00 64.38 288 THR A CA 1
ATOM 1973 C C . THR A 1 288 ? -49.230 14.654 77.900 1.00 64.38 288 THR A C 1
ATOM 1975 O O . THR A 1 288 ? -49.927 14.223 76.984 1.00 64.38 288 THR A O 1
ATOM 1978 N N . GLY A 1 289 ? -49.612 14.524 79.184 1.00 69.12 289 GLY A N 1
ATOM 1979 C CA . GLY A 1 289 ? -50.896 13.919 79.601 1.00 69.12 289 GLY A CA 1
ATOM 1980 C C . GLY A 1 289 ? -50.899 13.248 80.987 1.00 69.12 289 GLY A C 1
ATOM 1981 O O . GLY A 1 289 ? -50.032 13.522 81.810 1.00 69.12 289 GLY A O 1
ATOM 1982 N N . THR A 1 290 ? -51.886 12.377 81.249 1.00 66.69 290 THR A N 1
ATOM 1983 C CA . THR A 1 290 ? -51.926 11.429 82.386 1.00 66.69 290 THR A CA 1
ATOM 1984 C C . THR A 1 290 ? -52.483 10.067 81.921 1.00 66.69 290 THR A C 1
ATOM 1986 O O . THR A 1 290 ? -53.470 10.023 81.187 1.00 66.69 290 THR A O 1
ATOM 1989 N N . GLY A 1 291 ? -51.854 8.943 82.306 1.00 63.03 291 GLY A N 1
ATOM 1990 C CA . GLY A 1 291 ? -52.230 7.578 81.886 1.00 63.03 291 GLY A CA 1
ATOM 1991 C C . GLY A 1 291 ? -51.117 6.546 82.138 1.00 63.03 291 GLY A C 1
ATOM 1992 O O . GLY A 1 291 ? -50.041 6.916 82.553 1.00 63.03 291 GLY A O 1
ATOM 1993 N N . SER A 1 292 ? -51.328 5.244 81.890 1.00 61.09 292 SER A N 1
ATOM 1994 C CA . SER A 1 292 ? -50.304 4.200 82.174 1.00 61.09 292 SER A CA 1
ATOM 1995 C C . SER A 1 292 ? -49.065 4.230 81.253 1.00 61.09 292 SER A C 1
ATOM 1997 O O . SER A 1 292 ? -48.142 3.439 81.450 1.00 61.09 292 SER A O 1
ATOM 1999 N N . LEU A 1 293 ? -49.079 5.088 80.235 1.00 56.97 293 LEU A N 1
ATOM 2000 C CA . LEU A 1 293 ? -47.953 5.409 79.355 1.00 56.97 293 LEU A CA 1
ATOM 2001 C C . LEU A 1 293 ? -47.544 6.891 79.508 1.00 56.97 293 LEU A C 1
ATOM 2003 O O . LEU A 1 293 ? -46.892 7.416 78.623 1.00 56.97 293 LEU A O 1
ATOM 2007 N N . VAL A 1 294 ? -47.970 7.570 80.586 1.00 58.28 294 VAL A N 1
ATOM 2008 C CA . VAL A 1 294 ? -47.556 8.937 80.953 1.00 58.28 294 VAL A CA 1
ATOM 2009 C C . VAL A 1 294 ? -47.069 8.974 82.397 1.00 58.28 294 VAL A C 1
ATOM 2011 O O . VAL A 1 294 ? -47.703 8.305 83.244 1.00 58.28 294 VAL A O 1
#

Radius of gyration: 73.84 Å; chains: 1; bounding box: 152×54×221 Å

Foldseek 3Di:
DDDDDDDDDDPDDDDPVNVPVPVPPPPPPPDDPPDDDDDPDDDDPAFDDQVVVTPRDDADDDPRDDGDDDDDDDDPHPPDQDPPAGPPDVDPPDVDPQQDPPDAHHFQPAFDADQNDTGRRPDPDDPVADFDDDDPDDPAAPGTAGCVVADDADWDQDPPHRHTYHDDPVVPPPPPDDDPDDCPDDPAFDFQQRVTANDPDDDVPWDWDPLDPGHIDTDHDDDPQWDFADPDPNHDTDTDHDDPVPNDDDFDDVVRVTPSDPDQAFLPVVCVVPPDLVSVLRRDDDDDDDDSSD

Secondary structure (DSSP, 8-state):
-----PPSS-SSPPPTTSSGGG-TT-SSSS--TTPPP--S----SSPPPGGGT---SS---SSSS---SSS---SS------TTS--SSSS---TT-S--SSSSPPPPSS-EEETTEEE-SSS-----S------S---S-SS---GGGS-SS-EEE-TTT--EEEPPGGGSTT-S---SSS----SSPPPGGGTS-S-S---TTPEEEESSSS-EEEE---SSS-EEE---TTS--EEE---TTTT--SPPPGGGT--S-SSPPTTHHHHHHS--HHHHHTT-----S-STT-